Protein AF-A0A7S0B240-F1 (afdb_monomer)

Secondary structure (DSSP, 8-state):
-----------THHHHHT-SS-GGGSTTSTT--SS--SSS---SHHHHHHHHHHHHHHHHHHHS--TT-S-HHHHHHHHHHHHHHHHHHHHHHHHHHS-HHHHHTTSGGGHHHHHHHHHHHHHHHHHHHHHHHHHHHT-----TTSHHHHSPP-TTTHHHHHHHHHHHHHHH-----HHHHHHHHHHHHHHHHHHHHHHHH-TT-------PPPP-----

Foldseek 3Di:
DFPLDDDWDQDDLCVQQVATPLVQCFPPHVQDDPDDPDDDDQPDSLRRQLNSLVSQLVVQLVQLQPVDDPDPLLNVLSSLLSVLSSQLSNLSSCVRRPDQVVCQVVDPNSVSVVVSVCSNVVSVVSSVVSSVVCSVVVSRRDPPDPCVPDPPPPPPCVVVVVVVVVVVCVVPDDPPDPVNVVVVVVCVVVVVVVVVVVVVPPPPDDDDDDDDDDDDDDDD

Solvent-accessible surface area (backbone atoms only — not comparable to full-atom values): 13193 Å² total; per-residue (Å²): 133,82,88,77,71,80,92,78,77,75,47,72,58,13,62,67,31,51,41,73,84,38,50,49,17,24,93,93,36,92,55,42,56,91,73,78,83,61,86,80,90,59,86,47,68,63,50,45,40,54,41,11,40,53,29,41,23,57,54,40,34,63,63,32,44,68,94,76,63,88,50,65,67,56,48,50,40,38,32,46,36,34,49,34,53,32,53,30,36,52,38,32,29,50,67,55,68,44,59,67,71,61,44,31,68,71,33,77,95,29,48,46,55,56,51,37,50,48,42,40,53,54,36,51,50,51,40,50,56,41,36,51,57,26,50,79,70,74,61,56,74,62,73,94,81,54,64,89,80,69,54,80,75,73,88,66,53,68,68,51,54,57,54,53,51,57,53,55,47,66,77,70,64,70,85,84,46,77,68,56,57,55,50,52,51,52,51,50,56,53,48,54,53,54,51,54,59,54,58,72,70,56,85,80,73,83,81,95,81,83,78,86,82,89,81,86,84,84,90,135

Organism: NCBI:txid73915

Mean predicted aligned error: 16.39 Å

Radius of gyration: 29.53 Å; Cα contacts (8 Å, |Δi|>4): 181; chains: 1; bounding box: 77×67×50 Å

Sequence (220 aa):
ELELYTPTTVGGVDSVCGTTGVADYAGGASEQCDERFLCGPLDTDFEKCMQAIYCKMKTEVKSYTSAYTLDKAALFMQQMIPHHENAVNMAKVLSKQVPADQIDAAMEDGALTEILNNIINVQSYQIHQFRDYLGGLGLLPTPKGEEEKNGPTPKGEEQQLEKMDTTTQKVYGWPISAKVHILCLLIFVLGATLIGLVIIEHEHYVPELFRPRPTGSEPR

Structure (mmCIF, N/CA/C/O backbone):
data_AF-A0A7S0B240-F1
#
_entry.id   AF-A0A7S0B240-F1
#
loop_
_atom_site.group_PDB
_atom_site.id
_atom_site.type_symbol
_atom_site.label_atom_id
_atom_site.label_alt_id
_atom_site.label_comp_id
_atom_site.label_asym_id
_atom_site.label_entity_id
_atom_site.label_seq_id
_atom_site.pdbx_PDB_ins_code
_atom_site.Cartn_x
_atom_site.Cartn_y
_atom_site.Cartn_z
_atom_site.occupancy
_atom_site.B_iso_or_equiv
_atom_site.auth_seq_id
_atom_site.auth_comp_id
_atom_site.auth_asym_id
_atom_site.auth_atom_id
_atom_site.pdbx_PDB_model_num
ATOM 1 N N . GLU A 1 1 ? -1.577 -7.140 -25.059 1.00 59.75 1 GLU A N 1
ATOM 2 C CA . GLU A 1 1 ? -1.689 -6.458 -23.757 1.00 59.75 1 GLU A CA 1
ATOM 3 C C . GLU A 1 1 ? -0.656 -7.088 -22.837 1.00 59.75 1 GLU A C 1
ATOM 5 O O . GLU A 1 1 ? -0.494 -8.302 -22.918 1.00 59.75 1 GLU A O 1
ATOM 10 N N . LEU A 1 2 ? 0.127 -6.290 -22.107 1.00 73.00 2 LEU A N 1
ATOM 11 C CA . LEU A 1 2 ? 1.115 -6.809 -21.155 1.00 73.00 2 LEU A CA 1
ATOM 12 C C . LEU A 1 2 ? 0.383 -7.246 -19.880 1.00 73.00 2 LEU A C 1
ATOM 14 O O . LEU A 1 2 ? -0.474 -6.517 -19.387 1.00 73.00 2 LEU A O 1
ATOM 18 N N . GLU A 1 3 ? 0.711 -8.420 -19.345 1.00 85.06 3 GLU A N 1
ATOM 19 C CA . GLU A 1 3 ? 0.168 -8.879 -18.064 1.00 85.06 3 GLU A CA 1
ATOM 20 C C . GLU A 1 3 ? 0.898 -8.153 -16.920 1.00 85.06 3 GLU A C 1
ATOM 22 O O . GLU A 1 3 ? 1.995 -8.533 -16.523 1.00 85.06 3 GLU A O 1
ATOM 27 N N . LEU A 1 4 ? 0.320 -7.045 -16.440 1.00 87.81 4 LEU A N 1
ATOM 28 C CA . LEU A 1 4 ? 0.940 -6.183 -15.417 1.00 87.81 4 LEU A CA 1
ATOM 29 C C . LEU A 1 4 ? 0.652 -6.624 -13.972 1.00 87.81 4 LEU A C 1
ATOM 31 O O . LEU A 1 4 ? 1.333 -6.186 -13.039 1.00 87.81 4 LEU A O 1
ATOM 35 N N . TYR A 1 5 ? -0.372 -7.455 -13.775 1.00 87.31 5 TYR A N 1
ATOM 36 C CA . TYR A 1 5 ? -0.845 -7.883 -12.461 1.00 87.31 5 TYR A CA 1
ATOM 37 C C . TYR A 1 5 ? -1.155 -9.368 -12.462 1.00 87.31 5 TYR A C 1
ATOM 39 O O . TYR A 1 5 ? -1.845 -9.860 -13.351 1.00 87.31 5 TYR A O 1
ATOM 47 N N . THR A 1 6 ? -0.736 -10.046 -11.400 1.00 81.50 6 THR A N 1
ATOM 48 C CA . THR A 1 6 ? -1.213 -11.387 -11.091 1.00 81.50 6 THR A CA 1
ATOM 49 C C . THR A 1 6 ? -2.560 -11.296 -10.366 1.00 81.50 6 THR A C 1
ATOM 51 O O . THR A 1 6 ? -2.743 -10.436 -9.493 1.00 81.50 6 THR A O 1
ATOM 54 N N . PRO A 1 7 ? -3.541 -12.151 -10.703 1.00 79.25 7 PRO A N 1
ATOM 55 C CA . PRO A 1 7 ? -4.788 -12.222 -9.955 1.00 79.25 7 PRO A CA 1
ATOM 56 C C . PRO A 1 7 ? -4.522 -12.525 -8.479 1.00 79.25 7 PRO A C 1
ATOM 58 O O . PRO A 1 7 ? -3.807 -13.467 -8.147 1.00 79.25 7 PRO A O 1
ATOM 61 N N . THR A 1 8 ? -5.132 -11.746 -7.587 1.00 80.12 8 THR A N 1
ATOM 62 C CA . THR A 1 8 ? -5.066 -11.976 -6.139 1.00 80.12 8 THR A CA 1
ATOM 63 C C . THR A 1 8 ? -6.439 -12.369 -5.611 1.00 80.12 8 THR A C 1
ATOM 65 O O . THR A 1 8 ? -7.466 -11.825 -6.020 1.00 80.12 8 THR A O 1
ATOM 68 N N . THR A 1 9 ? -6.475 -13.339 -4.700 1.00 79.88 9 THR A N 1
ATOM 69 C CA . THR A 1 9 ? -7.704 -13.747 -4.014 1.00 79.88 9 THR A CA 1
ATOM 70 C C . THR A 1 9 ? -7.785 -13.066 -2.658 1.00 79.88 9 THR A C 1
ATOM 72 O O . THR A 1 9 ? -6.862 -13.179 -1.855 1.00 79.88 9 THR A O 1
ATOM 75 N N . VAL A 1 10 ? -8.901 -12.397 -2.374 1.00 86.62 10 VAL A N 1
ATOM 76 C CA . VAL A 1 10 ? -9.156 -11.810 -1.053 1.00 86.62 10 VAL A CA 1
ATOM 77 C C . VAL A 1 10 ? -9.716 -12.887 -0.127 1.00 86.62 10 VAL A C 1
ATOM 79 O O . VAL A 1 10 ? -10.780 -13.444 -0.395 1.00 86.62 10 VAL A O 1
ATOM 82 N N . GLY A 1 11 ? -9.026 -13.160 0.978 1.00 87.94 11 GLY A N 1
ATOM 83 C CA . GLY A 1 11 ? -9.471 -14.116 1.991 1.00 87.94 11 GLY A CA 1
ATOM 84 C C . GLY A 1 11 ? -8.681 -13.995 3.293 1.00 87.94 11 GLY A C 1
ATOM 85 O O . GLY A 1 11 ? -7.617 -13.380 3.333 1.00 87.94 11 GLY A O 1
ATOM 86 N N . GLY A 1 12 ? -9.204 -14.579 4.374 1.00 90.31 12 GLY A N 1
ATOM 87 C CA . GLY A 1 12 ? -8.522 -14.621 5.670 1.00 90.31 12 GLY A CA 1
ATOM 88 C C . GLY A 1 12 ? -8.127 -13.231 6.177 1.00 90.31 12 GLY A C 1
ATOM 89 O O . GLY A 1 12 ? -8.982 -12.357 6.333 1.00 90.31 12 GLY A O 1
ATOM 90 N N . VAL A 1 13 ? -6.826 -13.030 6.408 1.00 92.69 13 VAL A N 1
ATOM 91 C CA . VAL A 1 13 ? -6.258 -11.759 6.891 1.00 92.69 13 VAL A CA 1
ATOM 92 C C . VAL A 1 13 ? -6.603 -10.594 5.966 1.00 92.69 13 VAL A C 1
ATOM 94 O O . VAL A 1 13 ? -6.945 -9.527 6.462 1.00 92.69 13 VAL A O 1
ATOM 97 N N . ASP A 1 14 ? -6.617 -10.787 4.645 1.00 94.81 14 ASP A N 1
ATOM 98 C CA . ASP A 1 14 ? -6.962 -9.713 3.708 1.00 94.81 14 ASP A CA 1
ATOM 99 C C . ASP A 1 14 ? -8.418 -9.244 3.872 1.00 94.81 14 ASP A C 1
ATOM 101 O O . ASP A 1 14 ? -8.705 -8.051 3.769 1.00 94.81 14 ASP A O 1
ATOM 105 N N . SER A 1 15 ? -9.344 -10.148 4.210 1.00 95.44 15 SER A N 1
ATOM 106 C CA . SER A 1 15 ? -10.742 -9.790 4.498 1.00 95.44 15 SER A CA 1
ATOM 107 C C . SER A 1 15 ? -10.899 -9.034 5.818 1.00 95.44 15 SER A C 1
ATOM 109 O O . SER A 1 15 ? -11.736 -8.130 5.909 1.00 95.44 15 SER A O 1
ATOM 111 N N . VAL A 1 16 ? -10.099 -9.392 6.827 1.00 96.19 16 VAL A N 1
ATOM 112 C CA . VAL A 1 16 ? -10.054 -8.691 8.117 1.00 96.19 16 VAL A CA 1
ATOM 113 C C . VAL A 1 16 ? -9.466 -7.298 7.908 1.00 96.19 16 VAL A C 1
ATOM 115 O O . VAL A 1 16 ? -10.133 -6.303 8.173 1.00 96.19 16 VAL A O 1
ATOM 118 N N . CYS A 1 17 ? -8.269 -7.213 7.337 1.00 96.75 17 CYS A N 1
ATOM 119 C CA . CYS A 1 17 ? -7.514 -5.975 7.173 1.00 96.75 17 CYS A CA 1
ATOM 120 C C . CYS A 1 17 ? -8.039 -5.058 6.060 1.00 96.75 17 CYS A C 1
ATOM 122 O O . CYS A 1 17 ? -7.701 -3.880 6.035 1.00 96.75 17 CYS A O 1
ATOM 124 N N . GLY A 1 18 ? -8.862 -5.563 5.137 1.00 96.06 18 GLY A N 1
ATOM 125 C CA . GLY A 1 18 ? -9.283 -4.803 3.956 1.00 96.06 18 GLY A CA 1
ATOM 126 C C . GLY A 1 18 ? -8.157 -4.647 2.929 1.00 96.06 18 GLY A C 1
ATOM 127 O O . GLY A 1 18 ? -8.145 -3.691 2.157 1.00 96.06 18 GLY A O 1
ATOM 128 N N . THR A 1 19 ? -7.193 -5.564 2.916 1.00 95.25 19 THR A N 1
ATOM 129 C CA . THR A 1 19 ? -5.983 -5.518 2.082 1.00 95.25 19 THR A CA 1
ATOM 130 C C . THR A 1 19 ? -6.039 -6.546 0.948 1.00 95.25 19 THR A C 1
ATOM 132 O O . THR A 1 19 ? -7.071 -7.174 0.719 1.00 95.25 19 THR A O 1
ATOM 135 N N . THR A 1 20 ? -4.955 -6.659 0.177 1.00 90.69 20 THR A N 1
ATOM 136 C CA . THR A 1 20 ? -4.763 -7.694 -0.851 1.00 90.69 20 THR A CA 1
ATOM 137 C C . THR A 1 20 ? -3.329 -8.217 -0.811 1.00 90.69 20 THR A C 1
ATOM 139 O O . THR A 1 20 ? -2.380 -7.425 -0.885 1.00 90.69 20 THR A O 1
ATOM 142 N N . GLY A 1 21 ? -3.167 -9.540 -0.753 1.00 89.12 21 GLY A N 1
ATOM 143 C CA . GLY A 1 21 ? -1.865 -10.203 -0.812 1.00 89.12 21 GLY A CA 1
ATOM 144 C C . GLY A 1 21 ? -1.010 -9.943 0.426 1.00 89.12 21 GLY A C 1
ATOM 145 O O . GLY A 1 21 ? 0.191 -9.735 0.283 1.00 89.12 21 GLY A O 1
ATOM 146 N N . VAL A 1 22 ? -1.628 -9.852 1.608 1.00 92.75 22 VAL A N 1
ATOM 147 C CA . VAL A 1 22 ? -0.936 -9.651 2.900 1.00 92.75 22 VAL A CA 1
ATOM 148 C C . VAL A 1 22 ? -0.878 -10.947 3.716 1.00 92.75 22 VAL A C 1
ATOM 150 O O . VAL A 1 22 ? -0.089 -11.043 4.652 1.00 92.75 22 VAL A O 1
ATOM 153 N N . ALA A 1 23 ? -1.675 -11.957 3.348 1.00 91.69 23 ALA A N 1
ATOM 154 C CA . ALA A 1 23 ? -1.814 -13.207 4.096 1.00 91.69 23 ALA A CA 1
ATOM 155 C C . ALA A 1 23 ? -0.473 -13.890 4.425 1.00 91.69 23 ALA A C 1
ATOM 157 O O . ALA A 1 23 ? -0.278 -14.293 5.570 1.00 91.69 23 ALA A O 1
ATOM 158 N N . ASP A 1 24 ? 0.465 -13.941 3.474 1.00 91.31 24 ASP A N 1
ATOM 159 C CA . ASP A 1 24 ? 1.761 -14.613 3.658 1.00 91.31 24 ASP A CA 1
ATOM 160 C C . ASP A 1 24 ? 2.683 -13.901 4.661 1.00 91.31 24 ASP A C 1
ATOM 162 O O . ASP A 1 24 ? 3.585 -14.522 5.216 1.00 91.31 24 ASP A O 1
ATOM 166 N N . TYR A 1 25 ? 2.428 -12.620 4.945 1.00 93.44 25 TYR A N 1
ATOM 167 C CA . TYR A 1 25 ? 3.234 -11.767 5.829 1.00 93.44 25 TYR A CA 1
ATOM 168 C C . TYR A 1 25 ? 2.631 -11.605 7.231 1.00 93.44 25 TYR A C 1
ATOM 170 O O . TYR A 1 25 ? 3.185 -10.905 8.085 1.00 93.44 25 TYR A O 1
ATOM 178 N N . ALA A 1 26 ? 1.466 -12.207 7.470 1.00 91.38 26 ALA A N 1
ATOM 179 C CA . ALA A 1 26 ? 0.778 -12.153 8.750 1.00 91.38 26 ALA A CA 1
ATOM 180 C C . ALA A 1 26 ? 1.381 -13.135 9.771 1.00 91.38 26 ALA A C 1
ATOM 182 O O . ALA A 1 26 ? 2.101 -14.067 9.423 1.00 91.38 26 ALA A O 1
ATOM 183 N N . GLY A 1 27 ? 1.078 -12.937 11.059 1.00 84.94 27 GLY A N 1
ATOM 184 C CA . GLY A 1 27 ? 1.613 -13.779 12.133 1.00 84.94 27 GLY A CA 1
ATOM 185 C C . GLY A 1 27 ? 1.288 -15.266 11.938 1.00 84.94 27 GLY A C 1
ATOM 186 O O . GLY A 1 27 ? 0.124 -15.643 11.818 1.00 84.94 27 GLY A O 1
ATOM 187 N N . GLY A 1 28 ? 2.324 -16.100 11.936 1.00 79.25 28 GLY A N 1
ATOM 188 C CA . GLY A 1 28 ? 2.271 -17.546 11.717 1.00 79.25 28 GLY A CA 1
ATOM 189 C C . GLY A 1 28 ? 2.385 -17.992 10.254 1.00 79.25 28 GLY A C 1
ATOM 190 O O . GLY A 1 28 ? 2.378 -19.198 10.012 1.00 79.25 28 GLY A O 1
ATOM 191 N N . ALA A 1 29 ? 2.466 -17.067 9.292 1.00 87.19 29 ALA A N 1
ATOM 192 C CA . ALA A 1 29 ? 2.559 -17.375 7.863 1.00 87.19 29 ALA A CA 1
ATOM 193 C C . ALA A 1 29 ? 4.016 -17.516 7.370 1.00 87.19 29 ALA A C 1
ATOM 195 O O . ALA A 1 29 ? 4.968 -17.297 8.119 1.00 87.19 29 ALA A O 1
ATOM 196 N N . SER A 1 30 ? 4.197 -17.930 6.111 1.00 83.56 30 SER A N 1
ATOM 197 C CA . SER A 1 30 ? 5.503 -18.321 5.551 1.00 83.56 30 SER A CA 1
ATOM 198 C C . SER A 1 30 ? 6.507 -17.178 5.417 1.00 83.56 30 SER A C 1
ATOM 200 O O . SER A 1 30 ? 7.704 -17.415 5.543 1.00 83.56 30 SER A O 1
ATOM 202 N N . GLU A 1 31 ? 6.031 -15.956 5.185 1.00 84.19 31 GLU A N 1
ATOM 203 C CA . GLU A 1 31 ? 6.844 -14.753 4.976 1.00 84.19 31 GLU A CA 1
ATOM 204 C C . GLU A 1 31 ? 6.717 -13.773 6.155 1.00 84.19 31 GLU A C 1
ATOM 206 O O . GLU A 1 31 ? 6.951 -12.570 6.005 1.00 84.19 31 GLU A O 1
ATOM 211 N N . GLN A 1 32 ? 6.332 -14.258 7.344 1.00 87.38 32 GLN A N 1
ATOM 212 C CA . GLN A 1 32 ? 6.277 -13.420 8.540 1.00 87.38 32 GLN A CA 1
ATOM 213 C C . GLN A 1 32 ? 7.656 -12.812 8.854 1.00 87.38 32 GLN A C 1
ATOM 215 O O . GLN A 1 32 ? 8.695 -13.458 8.719 1.00 87.38 32 GLN A O 1
ATOM 220 N N . CYS A 1 33 ? 7.666 -11.569 9.326 1.00 88.62 33 CYS A N 1
ATOM 221 C CA . CYS A 1 33 ? 8.894 -10.890 9.721 1.00 88.62 33 CYS A CA 1
ATOM 222 C C . CYS A 1 33 ? 9.175 -11.099 11.207 1.00 88.62 33 CYS A C 1
ATOM 224 O O . CYS A 1 33 ? 8.271 -10.959 12.032 1.00 88.62 33 CYS A O 1
ATOM 226 N N . ASP A 1 34 ? 10.444 -11.331 11.542 1.00 90.44 34 ASP A N 1
ATOM 227 C CA . ASP A 1 34 ? 10.920 -11.317 12.929 1.00 90.44 34 ASP A CA 1
ATOM 228 C C . ASP A 1 34 ? 10.916 -9.893 13.507 1.00 90.44 34 ASP A C 1
ATOM 230 O O . ASP A 1 34 ? 10.796 -9.692 14.717 1.00 90.44 34 ASP A O 1
ATOM 234 N N . GLU A 1 35 ? 11.062 -8.880 12.646 1.00 91.25 35 GLU A N 1
ATOM 235 C CA . GLU A 1 35 ? 11.103 -7.487 13.070 1.00 91.25 35 GLU A CA 1
ATOM 236 C C . GLU A 1 35 ? 9.736 -6.972 13.517 1.00 91.25 35 GLU A C 1
ATOM 238 O O . GLU A 1 35 ? 8.701 -7.194 12.888 1.00 91.25 35 GLU A O 1
ATOM 243 N N . ARG A 1 36 ? 9.751 -6.177 14.585 1.00 93.06 36 ARG A N 1
ATOM 244 C CA . ARG A 1 36 ? 8.579 -5.487 15.110 1.00 93.06 36 ARG A CA 1
ATOM 245 C C . ARG A 1 36 ? 8.514 -4.062 14.552 1.00 93.06 36 ARG A C 1
ATOM 247 O O . ARG A 1 36 ? 9.416 -3.270 14.808 1.00 93.06 36 ARG A O 1
ATOM 254 N N . PHE A 1 37 ? 7.438 -3.725 13.840 1.00 94.81 37 PHE A N 1
ATOM 255 C CA . PHE A 1 37 ? 7.251 -2.391 13.245 1.00 94.81 37 PHE A CA 1
ATOM 256 C C . PHE A 1 37 ? 6.403 -1.447 14.103 1.00 94.81 37 PHE A C 1
ATOM 258 O O . PHE A 1 37 ? 6.470 -0.234 13.926 1.00 94.81 37 PHE A O 1
ATOM 265 N N . LEU A 1 38 ? 5.606 -1.984 15.033 1.00 93.88 38 LEU A N 1
ATOM 266 C CA . LEU A 1 38 ? 4.809 -1.198 15.976 1.00 93.88 38 LEU A CA 1
ATOM 267 C C . LEU A 1 38 ? 5.303 -1.436 17.405 1.00 93.88 38 LEU A C 1
ATOM 269 O O . LEU A 1 38 ? 5.683 -2.544 17.767 1.00 93.88 38 LEU A O 1
ATOM 273 N N . CYS A 1 39 ? 5.252 -0.416 18.253 1.00 91.81 39 CYS A N 1
ATOM 274 C CA . CYS A 1 39 ? 5.426 -0.611 19.692 1.00 91.81 39 CYS A CA 1
ATOM 275 C C . CYS A 1 39 ? 4.180 -1.289 20.301 1.00 91.81 39 CYS A C 1
ATOM 277 O O . CYS A 1 39 ? 3.109 -1.286 19.697 1.00 91.81 39 CYS A O 1
ATOM 279 N N . GLY A 1 40 ? 4.304 -1.856 21.506 1.00 89.44 40 GLY A N 1
ATOM 280 C CA . GLY A 1 40 ? 3.175 -2.463 22.229 1.00 89.44 40 GLY A CA 1
ATOM 281 C C . GLY A 1 40 ? 2.880 -3.930 21.862 1.00 89.44 40 GLY A C 1
ATOM 282 O O . GLY A 1 40 ? 3.647 -4.540 21.107 1.00 89.44 40 GLY A O 1
ATOM 283 N N . PRO A 1 41 ? 1.797 -4.511 22.413 1.00 89.50 41 PRO A N 1
ATOM 284 C CA . PRO A 1 41 ? 1.594 -5.964 22.465 1.00 89.50 41 PRO A CA 1
ATOM 285 C C . PRO A 1 41 ? 1.043 -6.641 21.191 1.00 89.50 41 PRO A C 1
ATOM 287 O O . PRO A 1 41 ? 1.173 -7.854 21.094 1.00 89.50 41 PRO A O 1
ATOM 290 N N . LEU A 1 42 ? 0.519 -5.908 20.192 1.00 92.75 42 LEU A N 1
ATOM 291 C CA . LEU A 1 42 ? -0.245 -6.472 19.047 1.00 92.75 42 LEU A CA 1
ATOM 292 C C . LEU A 1 42 ? -1.517 -7.215 19.444 1.00 92.75 42 LEU A C 1
ATOM 294 O O . LEU A 1 42 ? -1.790 -8.314 18.951 1.00 92.75 42 LEU A O 1
ATOM 298 N N . ASP A 1 43 ? -2.332 -6.623 20.301 1.00 94.50 43 ASP A N 1
ATOM 299 C CA . ASP A 1 43 ? -3.527 -7.320 20.766 1.00 94.50 43 ASP A CA 1
ATOM 300 C C . ASP A 1 43 ? -4.702 -7.148 19.795 1.00 94.50 43 ASP A C 1
ATOM 302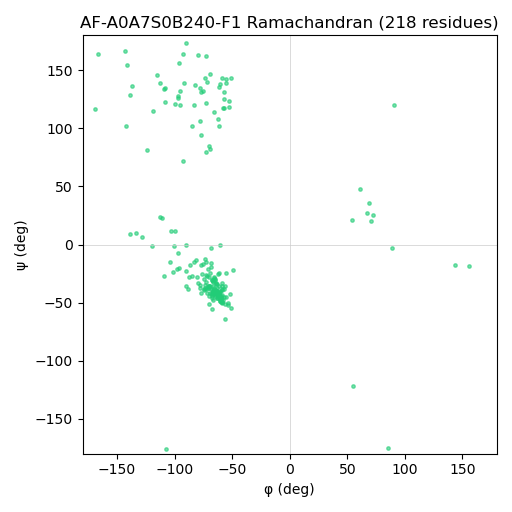 O O . ASP A 1 43 ? -5.547 -8.041 19.674 1.00 94.50 43 ASP A O 1
ATOM 306 N N . THR A 1 44 ? -4.723 -6.052 19.035 1.00 96.31 44 THR A N 1
ATOM 307 C CA . THR A 1 44 ? -5.834 -5.699 18.141 1.00 96.31 44 THR A CA 1
ATOM 308 C C . THR A 1 44 ? -5.611 -6.132 16.692 1.00 96.31 44 THR A C 1
ATOM 310 O O . THR A 1 44 ? -4.479 -6.273 16.222 1.00 96.31 44 THR A O 1
ATOM 313 N N . ASP A 1 45 ? -6.710 -6.305 15.954 1.00 96.75 45 ASP A N 1
ATOM 314 C CA . ASP A 1 45 ? -6.661 -6.592 14.516 1.00 96.75 45 ASP A CA 1
ATOM 315 C C . ASP A 1 45 ? -5.998 -5.452 13.745 1.00 96.75 45 ASP A C 1
ATOM 317 O O . ASP A 1 45 ? -5.147 -5.713 12.901 1.00 96.75 45 ASP A O 1
ATOM 321 N N . PHE A 1 46 ? -6.289 -4.194 14.094 1.00 97.25 46 PHE A N 1
ATOM 322 C CA . PHE A 1 46 ? -5.613 -3.036 13.513 1.00 97.25 46 PHE A CA 1
ATOM 323 C C . PHE A 1 46 ? -4.088 -3.148 13.634 1.00 97.25 46 PHE A C 1
ATOM 325 O O . PHE A 1 46 ? -3.382 -3.076 12.631 1.00 97.25 46 PHE A O 1
ATOM 332 N N . GLU A 1 47 ? -3.562 -3.393 14.835 1.00 96.94 47 GLU A N 1
ATOM 333 C CA . GLU A 1 47 ? -2.116 -3.489 15.046 1.00 96.94 47 GLU A CA 1
ATOM 334 C C . GLU A 1 47 ? -1.490 -4.677 14.296 1.00 96.94 47 GLU A C 1
ATOM 336 O O . GLU A 1 47 ? -0.401 -4.542 13.731 1.00 96.94 47 GLU A O 1
ATOM 341 N N . LYS A 1 48 ? -2.173 -5.830 14.255 1.00 95.88 48 LYS A N 1
ATOM 342 C CA . LYS A 1 48 ? -1.721 -7.018 13.507 1.00 95.88 48 LYS A CA 1
ATOM 343 C C . LYS A 1 48 ? -1.715 -6.765 12.000 1.00 95.88 48 LYS A C 1
ATOM 345 O O . LYS A 1 48 ? -0.750 -7.131 11.331 1.00 95.88 48 LYS A O 1
ATOM 350 N N . CYS A 1 49 ? -2.741 -6.093 11.479 1.00 97.50 49 CYS A N 1
ATOM 351 C CA . CYS A 1 49 ? -2.806 -5.669 10.084 1.00 97.50 49 CYS A CA 1
ATOM 352 C C . CYS A 1 49 ? -1.651 -4.726 9.745 1.00 97.50 49 CYS A C 1
ATOM 354 O O . CYS A 1 49 ? -0.940 -4.961 8.770 1.00 97.50 49 CYS A O 1
ATOM 356 N N . MET A 1 50 ? -1.410 -3.710 10.580 1.00 97.62 50 MET A N 1
ATOM 357 C CA . MET A 1 50 ? -0.305 -2.768 10.387 1.00 97.62 50 MET A CA 1
ATOM 358 C C . MET A 1 50 ? 1.058 -3.479 10.421 1.00 97.62 50 MET A C 1
ATOM 360 O O . MET A 1 50 ? 1.910 -3.227 9.572 1.00 97.62 50 MET A O 1
ATOM 364 N N . GLN A 1 51 ? 1.262 -4.422 11.345 1.00 96.69 51 GLN A N 1
ATOM 365 C CA . GLN A 1 51 ? 2.479 -5.238 11.397 1.00 96.69 51 GLN A CA 1
ATOM 366 C C . GLN A 1 51 ? 2.687 -6.051 10.106 1.00 96.69 51 GLN A C 1
ATOM 368 O O . GLN A 1 51 ? 3.802 -6.080 9.582 1.00 96.69 51 GLN A O 1
ATOM 373 N N . ALA A 1 52 ? 1.635 -6.685 9.584 1.00 96.38 52 ALA A N 1
ATOM 374 C CA . ALA A 1 52 ? 1.719 -7.522 8.389 1.00 96.38 52 ALA A CA 1
ATOM 375 C C . ALA A 1 52 ? 2.022 -6.708 7.117 1.00 96.38 52 ALA A C 1
ATOM 377 O O . ALA A 1 52 ? 2.875 -7.104 6.323 1.00 96.38 52 ALA A O 1
ATOM 378 N N . ILE A 1 53 ? 1.394 -5.541 6.932 1.00 97.31 53 ILE A N 1
ATOM 379 C CA . ILE A 1 53 ? 1.629 -4.703 5.740 1.00 97.31 53 ILE A CA 1
ATOM 380 C C . ILE A 1 53 ? 3.032 -4.077 5.735 1.00 97.31 53 ILE A C 1
ATOM 382 O O . ILE A 1 53 ? 3.675 -4.022 4.686 1.00 97.31 53 ILE A O 1
ATOM 386 N N . TYR A 1 54 ? 3.567 -3.704 6.905 1.00 97.12 54 TYR A N 1
ATOM 387 C CA . TYR A 1 54 ? 4.959 -3.261 7.007 1.00 97.12 54 TYR A CA 1
ATOM 388 C C . TYR A 1 54 ? 5.943 -4.401 6.752 1.00 97.12 54 TYR A C 1
ATOM 390 O O . TYR A 1 54 ? 6.963 -4.185 6.091 1.00 97.12 54 TYR A O 1
ATOM 398 N N . CYS A 1 55 ? 5.627 -5.610 7.223 1.00 95.94 55 CYS A N 1
ATOM 399 C CA . CYS A 1 55 ? 6.418 -6.789 6.901 1.00 95.94 55 CYS A CA 1
ATOM 400 C C . CYS A 1 55 ? 6.457 -7.039 5.389 1.00 95.94 55 CYS A C 1
ATOM 402 O O . CYS A 1 55 ? 7.547 -7.127 4.818 1.00 95.94 55 CYS A O 1
ATOM 404 N N . LYS A 1 56 ? 5.289 -7.037 4.733 1.00 94.75 56 LYS A N 1
ATOM 405 C CA . LYS A 1 56 ? 5.175 -7.133 3.274 1.00 94.75 56 LYS A CA 1
ATOM 406 C C . LYS A 1 56 ? 6.057 -6.103 2.578 1.00 94.75 56 LYS A C 1
ATOM 408 O O . LYS A 1 56 ? 6.932 -6.476 1.803 1.00 94.75 56 LYS A O 1
ATOM 413 N N . MET A 1 57 ? 5.893 -4.823 2.919 1.00 95.19 57 MET A N 1
ATOM 414 C CA . MET A 1 57 ? 6.678 -3.731 2.337 1.00 95.19 57 MET A CA 1
ATOM 415 C C . MET A 1 57 ? 8.182 -3.986 2.460 1.00 95.19 57 MET A C 1
ATOM 417 O O . MET A 1 57 ? 8.909 -3.888 1.476 1.00 95.19 57 MET A O 1
ATOM 421 N N . LYS A 1 58 ? 8.662 -4.324 3.661 1.00 93.50 58 LYS A N 1
ATOM 422 C CA . LYS A 1 58 ? 10.084 -4.579 3.914 1.00 93.50 58 LYS A CA 1
ATOM 423 C C . LYS A 1 58 ? 10.599 -5.748 3.079 1.00 93.50 58 LYS A C 1
ATOM 425 O O . LYS A 1 58 ? 11.688 -5.659 2.506 1.00 93.50 58 LYS A O 1
ATOM 430 N N . THR A 1 59 ? 9.838 -6.834 3.013 1.00 91.50 59 THR A N 1
ATOM 431 C CA . THR A 1 59 ? 10.232 -8.027 2.263 1.00 91.50 59 THR A CA 1
ATOM 432 C C . THR A 1 59 ? 10.250 -7.758 0.764 1.00 91.50 59 THR A C 1
ATOM 434 O O . THR A 1 59 ? 11.221 -8.114 0.095 1.00 91.50 59 THR A O 1
ATOM 437 N N . GLU A 1 60 ? 9.237 -7.082 0.239 1.00 90.38 60 GLU A N 1
ATOM 438 C CA . GLU A 1 60 ? 9.068 -6.830 -1.189 1.00 90.38 60 GLU A CA 1
ATOM 439 C C . GLU A 1 60 ? 9.984 -5.722 -1.719 1.00 90.38 60 GLU A C 1
ATOM 441 O O . GLU A 1 60 ? 10.643 -5.925 -2.737 1.00 90.38 60 GLU A O 1
ATOM 446 N N . VAL A 1 61 ? 10.155 -4.612 -0.988 1.00 90.12 61 VAL A N 1
ATOM 447 C CA . VAL A 1 61 ? 11.146 -3.569 -1.333 1.00 90.12 61 VAL A CA 1
ATOM 448 C C . VAL A 1 61 ? 12.551 -4.168 -1.437 1.00 90.12 61 VAL A C 1
ATOM 450 O O . VAL A 1 61 ? 13.336 -3.746 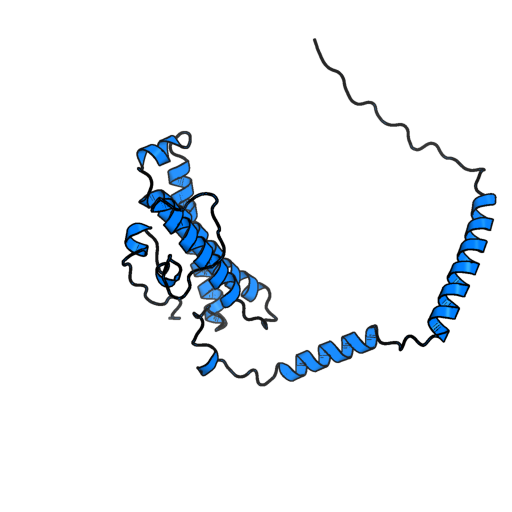-2.281 1.00 90.12 61 VAL A O 1
ATOM 453 N N . LYS A 1 62 ? 12.882 -5.156 -0.594 1.00 85.81 62 LYS A N 1
ATOM 454 C CA . LYS A 1 62 ? 14.176 -5.853 -0.636 1.00 85.81 62 LYS A CA 1
ATOM 455 C C . LYS A 1 62 ? 14.249 -6.918 -1.733 1.00 85.81 62 LYS A C 1
ATOM 457 O O . LYS A 1 62 ? 15.334 -7.195 -2.231 1.00 85.81 62 LYS A O 1
ATOM 462 N N . SER A 1 63 ? 13.138 -7.581 -2.043 1.00 77.06 63 SER A N 1
ATOM 463 C CA . SER A 1 63 ? 13.136 -8.749 -2.934 1.00 77.06 63 SER A CA 1
ATOM 464 C C . SER A 1 63 ? 12.995 -8.377 -4.404 1.00 77.06 63 SER A C 1
ATOM 466 O O . SER A 1 63 ? 13.508 -9.106 -5.240 1.00 77.06 63 SER A O 1
ATOM 468 N N . TYR A 1 64 ? 12.352 -7.251 -4.714 1.00 68.12 64 TYR A N 1
ATOM 469 C CA . TYR A 1 64 ? 12.105 -6.810 -6.089 1.00 68.12 64 TYR A CA 1
ATOM 470 C C . TYR A 1 64 ? 13.203 -5.922 -6.673 1.00 68.12 64 TYR A C 1
ATOM 472 O O . TYR A 1 64 ? 13.118 -5.509 -7.826 1.00 68.12 64 TYR A O 1
ATOM 480 N N . THR A 1 65 ? 14.248 -5.624 -5.900 1.00 66.56 65 THR A N 1
ATOM 481 C CA . THR A 1 65 ? 15.426 -4.937 -6.423 1.00 66.56 65 THR A CA 1
ATOM 482 C C . THR A 1 65 ? 16.276 -5.948 -7.174 1.00 66.56 65 THR A C 1
ATOM 484 O O . THR A 1 65 ? 16.971 -6.754 -6.549 1.00 66.56 65 THR A O 1
ATOM 487 N N . SER A 1 66 ? 16.282 -5.889 -8.503 1.00 62.78 66 SER A N 1
ATOM 488 C CA . SER A 1 66 ? 17.341 -6.553 -9.261 1.00 62.78 66 SER A CA 1
ATOM 489 C C . SER A 1 66 ? 18.659 -5.893 -8.859 1.00 62.78 66 SER A C 1
ATOM 491 O O . SER A 1 66 ? 18.918 -4.740 -9.201 1.00 62.78 66 SER A O 1
ATOM 493 N N . ALA A 1 67 ? 19.492 -6.605 -8.093 1.00 55.03 67 ALA A N 1
ATOM 494 C CA . ALA A 1 67 ? 20.746 -6.096 -7.521 1.00 55.03 67 ALA A CA 1
ATOM 495 C C . ALA A 1 67 ? 21.777 -5.636 -8.579 1.00 55.03 67 ALA A C 1
ATOM 497 O O . ALA A 1 67 ? 22.862 -5.172 -8.233 1.00 55.03 67 ALA A O 1
ATOM 498 N N . TYR A 1 68 ? 21.426 -5.758 -9.862 1.00 54.59 68 TYR A N 1
ATOM 499 C CA . TYR A 1 68 ? 22.297 -5.628 -11.017 1.00 54.59 68 TYR A CA 1
ATOM 500 C C . TYR A 1 68 ? 21.772 -4.657 -12.090 1.00 54.59 68 TYR A C 1
ATOM 502 O O . TYR A 1 68 ? 22.395 -4.547 -13.141 1.00 54.59 68 TYR A O 1
ATOM 510 N N . THR A 1 69 ? 20.673 -3.911 -11.874 1.00 60.88 69 THR A N 1
ATOM 511 C CA . THR A 1 69 ? 20.234 -2.950 -12.908 1.00 60.88 69 THR A CA 1
ATOM 512 C C . THR A 1 69 ? 21.161 -1.742 -12.958 1.00 60.88 69 THR A C 1
ATOM 514 O O . THR A 1 69 ? 21.258 -0.980 -11.994 1.00 60.88 69 THR A O 1
ATOM 517 N N . LEU A 1 70 ? 21.760 -1.482 -14.119 1.00 66.94 70 LEU A N 1
ATOM 518 C CA . LEU A 1 70 ? 22.390 -0.187 -14.399 1.00 66.94 70 LEU A CA 1
ATOM 519 C C . LEU A 1 70 ? 21.349 0.950 -14.522 1.00 66.94 70 LEU A C 1
ATOM 521 O O . LEU A 1 70 ? 21.711 2.126 -14.438 1.00 66.94 70 LEU A O 1
ATOM 525 N N . ASP A 1 71 ? 20.061 0.616 -14.684 1.00 85.88 71 ASP A N 1
ATOM 526 C CA . ASP A 1 71 ? 18.957 1.576 -14.755 1.00 85.88 71 ASP A CA 1
ATOM 527 C C . ASP A 1 71 ? 18.447 1.972 -13.358 1.00 85.88 71 ASP A C 1
ATOM 529 O O . ASP A 1 71 ? 17.663 1.283 -12.706 1.00 85.88 71 ASP A O 1
ATOM 533 N N . LYS A 1 72 ? 18.869 3.157 -12.916 1.00 89.56 72 LYS A N 1
ATOM 534 C CA . LYS A 1 72 ? 18.461 3.747 -11.635 1.00 89.56 72 LYS A CA 1
ATOM 535 C C . LYS A 1 72 ? 16.966 4.070 -11.568 1.00 89.56 72 LYS A C 1
ATOM 537 O O . LYS A 1 72 ? 16.410 4.065 -10.472 1.00 89.56 72 LYS A O 1
ATOM 542 N N . ALA A 1 73 ? 16.325 4.375 -12.698 1.00 92.00 73 ALA A N 1
ATOM 543 C CA . ALA A 1 73 ? 14.889 4.633 -12.738 1.00 92.00 73 ALA A CA 1
ATOM 544 C C . ALA A 1 73 ? 14.108 3.329 -12.547 1.00 92.00 73 ALA A C 1
ATOM 546 O O . ALA A 1 73 ? 13.163 3.305 -11.759 1.00 92.00 73 ALA A O 1
ATOM 547 N N . ALA A 1 74 ? 14.551 2.237 -13.179 1.00 90.69 74 ALA A N 1
ATOM 548 C CA . ALA A 1 74 ? 13.962 0.917 -12.965 1.00 90.69 74 ALA A CA 1
ATOM 549 C C . ALA A 1 74 ? 14.075 0.484 -11.496 1.00 90.69 74 ALA A C 1
ATOM 551 O O . ALA A 1 74 ? 13.063 0.132 -10.891 1.00 90.69 74 ALA A O 1
ATOM 552 N N . LEU A 1 75 ? 15.262 0.615 -10.889 1.00 89.19 75 LEU A N 1
ATOM 553 C CA . LEU A 1 75 ? 15.465 0.312 -9.467 1.00 89.19 75 LEU A CA 1
ATOM 554 C C . LEU A 1 75 ? 14.537 1.135 -8.561 1.00 89.19 75 LEU A C 1
ATOM 556 O O . LEU A 1 75 ? 13.907 0.590 -7.654 1.00 89.19 75 LEU A O 1
ATOM 560 N N . PHE A 1 76 ? 14.422 2.442 -8.820 1.00 93.00 76 PHE A N 1
ATOM 561 C CA . PHE A 1 76 ? 13.509 3.312 -8.079 1.00 93.00 76 PHE A CA 1
ATOM 562 C C . PHE A 1 76 ? 12.062 2.822 -8.187 1.00 93.00 76 PHE A C 1
ATOM 564 O O . PHE A 1 76 ? 11.384 2.694 -7.172 1.00 93.00 76 PHE A O 1
ATOM 571 N N . MET A 1 77 ? 11.588 2.512 -9.396 1.00 94.31 77 MET A N 1
ATOM 572 C CA . MET A 1 77 ? 10.212 2.064 -9.622 1.00 94.31 77 MET A CA 1
ATOM 573 C C . MET A 1 77 ? 9.936 0.692 -8.997 1.00 94.31 77 MET A C 1
ATOM 575 O O . MET A 1 77 ? 8.888 0.510 -8.379 1.00 94.31 77 MET A O 1
ATOM 579 N N . GLN A 1 78 ? 10.892 -0.238 -9.070 1.00 92.31 78 GLN A N 1
ATOM 580 C CA . GLN A 1 78 ? 10.810 -1.548 -8.415 1.00 92.31 78 GLN A CA 1
ATOM 581 C C . GLN A 1 78 ? 10.652 -1.424 -6.896 1.00 92.31 78 GLN A C 1
ATOM 583 O O . GLN A 1 78 ? 9.878 -2.169 -6.302 1.00 92.31 78 GLN A O 1
ATOM 588 N N . GLN A 1 79 ? 11.337 -0.466 -6.264 1.00 92.88 79 GLN A N 1
ATOM 589 C CA . GLN A 1 79 ? 11.195 -0.193 -4.829 1.00 92.88 79 GLN A CA 1
ATOM 590 C C . GLN A 1 79 ? 9.929 0.604 -4.505 1.00 92.88 79 GLN A C 1
ATOM 592 O O . GLN A 1 79 ? 9.313 0.403 -3.456 1.00 92.88 79 GLN A O 1
ATOM 597 N N . MET A 1 80 ? 9.532 1.516 -5.392 1.00 96.38 80 MET A N 1
ATOM 598 C CA . MET A 1 80 ? 8.412 2.412 -5.132 1.00 96.38 80 MET A CA 1
ATOM 599 C C . MET A 1 80 ? 7.056 1.716 -5.277 1.00 96.38 80 MET A C 1
ATOM 601 O O . MET A 1 80 ? 6.111 2.110 -4.599 1.00 96.38 80 MET A O 1
ATOM 605 N N . ILE A 1 81 ? 6.964 0.645 -6.074 1.00 95.31 81 ILE A N 1
ATOM 606 C CA . ILE A 1 81 ? 5.760 -0.195 -6.165 1.00 95.31 81 ILE A CA 1
ATOM 607 C C . ILE A 1 81 ? 5.351 -0.752 -4.786 1.00 95.31 81 ILE A C 1
ATOM 609 O O . ILE A 1 81 ? 4.299 -0.342 -4.295 1.00 95.31 81 ILE A O 1
ATOM 613 N N . PRO A 1 82 ? 6.145 -1.600 -4.101 1.00 94.94 82 PRO A N 1
ATOM 614 C CA . PRO A 1 82 ? 5.756 -2.144 -2.797 1.00 94.94 82 PRO A CA 1
ATOM 615 C C . PRO A 1 82 ? 5.666 -1.071 -1.699 1.00 94.94 82 PRO A C 1
ATOM 617 O O . PRO A 1 82 ? 4.860 -1.191 -0.776 1.00 94.94 82 PRO A O 1
ATOM 620 N N . HIS A 1 83 ? 6.432 0.024 -1.804 1.00 97.00 83 HIS A N 1
ATOM 621 C CA . HIS A 1 83 ? 6.281 1.176 -0.909 1.00 97.00 83 HIS A CA 1
ATOM 622 C C . HIS A 1 83 ? 4.894 1.835 -1.048 1.00 97.00 83 HIS A C 1
ATOM 624 O O . HIS A 1 83 ? 4.227 2.118 -0.050 1.00 97.00 83 HIS A O 1
ATOM 630 N N . HIS A 1 84 ? 4.425 2.061 -2.277 1.00 98.19 84 HIS A N 1
ATOM 631 C CA . HIS A 1 84 ? 3.095 2.613 -2.534 1.00 98.19 84 HIS A CA 1
ATOM 632 C C . HIS A 1 84 ? 1.977 1.622 -2.224 1.00 98.19 84 HIS A C 1
ATOM 634 O O . HIS A 1 84 ? 0.962 2.034 -1.665 1.00 98.19 84 HIS A O 1
ATOM 640 N N . GLU A 1 85 ? 2.162 0.328 -2.495 1.00 96.50 85 GLU A N 1
ATOM 641 C CA . GLU A 1 85 ? 1.193 -0.700 -2.103 1.00 96.50 85 GLU A CA 1
ATOM 642 C C . GLU A 1 85 ? 0.980 -0.705 -0.586 1.00 96.50 85 GLU A C 1
ATOM 644 O O . GLU A 1 85 ? -0.156 -0.815 -0.122 1.00 96.50 85 GLU A O 1
ATOM 649 N N . ASN A 1 86 ? 2.043 -0.499 0.199 1.00 97.56 86 ASN A N 1
ATOM 650 C CA . ASN A 1 86 ? 1.913 -0.344 1.643 1.00 97.56 86 ASN A CA 1
ATOM 651 C C . ASN A 1 86 ? 1.135 0.921 2.031 1.00 97.56 86 ASN A C 1
ATOM 653 O O . ASN A 1 86 ? 0.238 0.837 2.863 1.00 97.56 86 ASN A O 1
ATOM 657 N N . ALA A 1 87 ? 1.408 2.072 1.405 1.00 98.50 87 ALA A N 1
ATOM 658 C CA . ALA A 1 87 ? 0.653 3.303 1.668 1.00 98.50 87 ALA A CA 1
ATOM 659 C C . ALA A 1 87 ? -0.852 3.135 1.375 1.00 98.50 87 ALA A C 1
ATOM 661 O O . ALA A 1 87 ? -1.694 3.528 2.185 1.00 98.50 87 ALA A O 1
ATOM 662 N N . VAL A 1 88 ? -1.192 2.485 0.256 1.00 98.44 88 VAL A N 1
ATOM 663 C CA . VAL A 1 88 ? -2.576 2.123 -0.088 1.00 98.44 88 VAL A CA 1
ATOM 664 C C . VAL A 1 88 ? -3.167 1.194 0.974 1.00 98.44 88 VAL A C 1
ATOM 666 O O . VAL A 1 88 ? -4.275 1.431 1.454 1.00 98.44 88 VAL A O 1
ATOM 669 N N . ASN A 1 89 ? -2.434 0.157 1.385 1.00 97.88 89 ASN A N 1
ATOM 670 C CA . ASN A 1 89 ? -2.911 -0.786 2.393 1.00 97.88 89 ASN A CA 1
ATOM 671 C C . ASN A 1 89 ? -3.088 -0.139 3.773 1.00 97.88 89 ASN A C 1
ATOM 673 O O . ASN A 1 89 ? -4.080 -0.435 4.425 1.00 97.88 89 ASN A O 1
ATOM 677 N N . MET A 1 90 ? -2.223 0.786 4.197 1.00 98.56 90 MET A N 1
ATOM 678 C CA . MET A 1 90 ? -2.406 1.546 5.441 1.00 98.56 90 MET A CA 1
ATOM 679 C C . MET A 1 90 ? -3.717 2.342 5.420 1.00 98.56 90 MET A C 1
ATOM 681 O O . MET A 1 90 ? -4.490 2.287 6.378 1.00 98.56 90 MET A O 1
ATOM 685 N N . ALA A 1 91 ? -4.001 3.038 4.312 1.00 98.56 91 ALA A N 1
ATOM 686 C CA . ALA A 1 91 ? -5.240 3.801 4.163 1.00 98.56 91 ALA A CA 1
ATOM 687 C C . ALA A 1 91 ? -6.485 2.894 4.184 1.00 98.56 91 ALA A C 1
ATOM 689 O O . ALA A 1 91 ? -7.489 3.211 4.832 1.00 98.56 91 ALA A O 1
ATOM 690 N N . LYS A 1 92 ? -6.404 1.728 3.531 1.00 98.38 92 LYS A N 1
ATOM 691 C CA . LYS A 1 92 ? -7.475 0.720 3.533 1.00 98.38 92 LYS A CA 1
ATOM 692 C C . LYS A 1 92 ? -7.674 0.084 4.910 1.00 98.38 92 LYS A C 1
ATOM 694 O O . LYS A 1 92 ? -8.819 -0.067 5.325 1.00 98.38 92 LYS A O 1
ATOM 699 N N . VAL A 1 93 ? -6.595 -0.234 5.632 1.00 98.44 93 VAL A N 1
ATOM 700 C CA . VAL A 1 93 ? -6.654 -0.786 6.996 1.00 98.44 93 VAL A CA 1
ATOM 701 C C . VAL A 1 93 ? -7.355 0.189 7.930 1.00 98.44 93 VAL A C 1
ATOM 703 O O . VAL A 1 93 ? -8.278 -0.223 8.629 1.00 98.44 93 VAL A O 1
ATOM 706 N N . LEU A 1 94 ? -6.993 1.477 7.898 1.00 98.44 94 LEU A N 1
ATOM 707 C CA . LEU A 1 94 ? -7.670 2.484 8.717 1.00 98.44 94 LEU A CA 1
ATOM 708 C C . LEU A 1 94 ? -9.168 2.551 8.388 1.00 98.44 94 LEU A C 1
ATOM 710 O O . LEU A 1 94 ? -9.994 2.417 9.286 1.00 98.44 94 LEU A O 1
ATOM 714 N N . SER A 1 95 ? -9.509 2.639 7.099 1.00 98.06 95 SER A N 1
ATOM 715 C CA . SER A 1 95 ? -10.902 2.695 6.622 1.00 98.06 95 SER A CA 1
ATOM 716 C C . SER A 1 95 ? -11.716 1.435 6.952 1.00 98.06 95 SER A C 1
ATOM 718 O O . SER A 1 95 ? -12.942 1.481 7.015 1.00 98.06 95 SER A O 1
ATOM 720 N N . LYS A 1 96 ? -11.051 0.286 7.121 1.00 97.81 96 LYS A N 1
ATOM 721 C CA . LYS A 1 96 ? -11.687 -1.002 7.423 1.00 97.81 96 LYS A CA 1
ATOM 722 C C . LYS A 1 96 ? -11.877 -1.235 8.919 1.00 97.81 96 LYS A C 1
ATOM 724 O O . LYS A 1 96 ? -12.866 -1.850 9.313 1.00 97.81 96 LYS A O 1
ATOM 729 N N . GLN A 1 97 ? -10.900 -0.827 9.721 1.00 97.81 97 GLN A N 1
ATOM 730 C CA . GLN A 1 97 ? -10.795 -1.184 11.137 1.00 97.81 97 GLN A CA 1
ATOM 731 C C . GLN A 1 97 ? -11.345 -0.102 12.069 1.00 97.81 97 GLN A C 1
ATOM 733 O O . GLN A 1 97 ? -11.680 -0.403 13.213 1.00 97.81 97 GLN A O 1
ATOM 738 N N . VAL A 1 98 ? -11.449 1.142 11.597 1.00 97.69 98 VAL A N 1
ATOM 739 C CA . VAL A 1 98 ? -11.942 2.269 12.392 1.00 97.69 98 VAL A CA 1
ATOM 740 C C . VAL A 1 98 ? -13.325 2.697 11.889 1.00 97.69 98 VAL A C 1
ATOM 742 O O . VAL A 1 98 ? -13.522 2.812 10.678 1.00 97.69 98 VAL A O 1
ATOM 745 N N . PRO A 1 99 ? -14.302 2.924 12.790 1.00 97.44 99 PRO A N 1
ATOM 746 C CA . PRO A 1 99 ? -15.605 3.466 12.420 1.00 97.44 99 PRO A CA 1
ATOM 747 C C . PRO A 1 99 ? -15.495 4.793 11.658 1.00 97.44 99 PRO A C 1
ATOM 749 O O . PRO A 1 99 ? -14.694 5.656 12.015 1.00 97.44 99 PRO A O 1
ATOM 752 N N . ALA A 1 100 ? -16.314 4.965 10.617 1.00 96.06 100 ALA A N 1
ATOM 753 C CA . ALA A 1 100 ? -16.247 6.133 9.737 1.00 96.06 100 ALA A CA 1
ATOM 754 C C . ALA A 1 100 ? -16.453 7.465 10.483 1.00 96.06 100 ALA A C 1
ATOM 756 O O . ALA A 1 100 ? -15.765 8.435 10.196 1.00 96.06 100 ALA A O 1
ATOM 757 N N . ASP A 1 101 ? -17.320 7.491 11.497 1.00 97.00 101 ASP A N 1
ATOM 758 C CA . ASP A 1 101 ? -17.558 8.666 12.342 1.00 97.00 101 ASP A CA 1
ATOM 759 C C . ASP A 1 101 ? -16.316 9.087 13.143 1.00 97.00 101 ASP A C 1
ATOM 761 O O . ASP A 1 101 ? -16.081 10.279 13.337 1.00 97.00 101 ASP A O 1
ATOM 765 N N . GLN A 1 102 ? -15.485 8.131 13.568 1.00 97.88 102 GLN A N 1
ATOM 766 C CA . GLN A 1 102 ? -14.208 8.431 14.222 1.00 97.88 102 GLN A CA 1
ATOM 767 C C . GLN A 1 102 ? -13.158 8.947 13.234 1.00 97.88 102 GLN A C 1
ATOM 769 O O . GLN A 1 102 ? -12.356 9.804 13.602 1.00 97.88 102 GLN A O 1
ATOM 774 N N . ILE A 1 103 ? -13.158 8.446 11.994 1.00 97.62 103 ILE A N 1
ATOM 775 C CA . ILE A 1 103 ? -12.269 8.942 10.933 1.00 97.62 103 ILE A CA 1
ATOM 776 C C . ILE A 1 103 ? -12.647 10.381 10.569 1.00 97.62 103 ILE A C 1
ATOM 778 O O . ILE A 1 103 ? -11.775 11.249 10.544 1.00 97.62 103 ILE A O 1
ATOM 782 N N . ASP A 1 104 ? -13.936 10.650 10.356 1.00 95.75 104 ASP A N 1
ATOM 783 C CA . ASP A 1 104 ? -14.434 11.983 10.011 1.00 95.75 104 ASP A CA 1
ATOM 784 C C . ASP A 1 104 ? -14.177 12.990 11.140 1.00 95.75 104 ASP A C 1
ATOM 786 O O . ASP A 1 104 ? -13.797 14.126 10.879 1.00 95.75 104 ASP A O 1
ATOM 790 N N . ALA A 1 105 ? -14.306 12.572 12.403 1.00 96.69 105 ALA A N 1
ATOM 791 C CA . ALA A 1 105 ? -14.036 13.428 13.557 1.00 96.69 105 ALA A CA 1
ATOM 792 C C . ALA A 1 105 ? -12.539 13.691 13.815 1.00 96.69 105 ALA A C 1
ATOM 794 O O . ALA A 1 105 ? -12.206 14.561 14.622 1.00 96.69 105 ALA A O 1
ATOM 795 N N . ALA A 1 106 ? -11.626 12.952 13.175 1.00 96.62 106 ALA A N 1
ATOM 796 C CA . ALA A 1 106 ? -10.189 13.098 13.408 1.00 96.62 106 ALA A CA 1
ATOM 797 C C . ALA A 1 106 ? -9.617 14.414 12.850 1.00 96.62 106 ALA A C 1
ATOM 799 O O . ALA A 1 106 ? -8.550 14.851 13.287 1.00 96.62 106 ALA A O 1
ATOM 800 N N . MET A 1 107 ? -10.301 15.037 11.886 1.00 96.38 107 MET A N 1
ATOM 801 C CA . MET A 1 107 ? -9.909 16.303 11.262 1.00 96.38 107 MET A CA 1
ATOM 802 C C . MET A 1 107 ? -11.137 17.179 10.993 1.00 96.38 107 MET A C 1
ATOM 804 O O . MET A 1 107 ? -12.241 16.671 10.824 1.00 96.38 107 MET A O 1
ATOM 808 N N . GLU A 1 108 ? -10.941 18.499 10.935 1.00 94.38 108 GLU A N 1
ATOM 809 C CA . GLU A 1 108 ? -12.002 19.433 10.537 1.00 94.38 108 GLU A CA 1
ATOM 810 C C . GLU A 1 108 ? -12.575 19.047 9.164 1.00 94.38 108 GLU A C 1
ATOM 812 O O . GLU A 1 108 ? -11.850 18.560 8.291 1.00 94.38 108 GLU A O 1
ATOM 817 N N . ASP A 1 109 ? -13.889 19.216 9.013 1.00 92.69 109 ASP A N 1
ATOM 818 C CA . ASP A 1 109 ? -14.646 18.934 7.790 1.00 92.69 109 ASP A CA 1
ATOM 819 C C . ASP A 1 109 ? -14.486 17.509 7.218 1.00 92.69 109 ASP A C 1
ATOM 821 O O . ASP A 1 109 ? -14.757 17.277 6.041 1.00 92.69 109 ASP A O 1
ATOM 825 N N . GLY A 1 110 ? -14.060 16.526 8.023 1.00 90.81 110 GLY A N 1
ATOM 826 C CA . GLY A 1 110 ? -13.856 15.152 7.547 1.00 90.81 110 GLY A CA 1
ATOM 827 C C . GLY A 1 110 ? -12.658 14.997 6.605 1.00 90.81 110 GLY A C 1
ATOM 828 O O . GLY A 1 110 ? -12.563 14.011 5.870 1.00 90.81 110 GLY A O 1
ATOM 829 N N . ALA A 1 111 ? -11.710 15.942 6.632 1.00 96.69 111 ALA A N 1
ATOM 830 C CA . ALA A 1 111 ? -10.576 15.987 5.708 1.00 96.69 111 ALA A CA 1
ATOM 831 C C . ALA A 1 111 ? -9.724 14.700 5.692 1.00 96.69 111 ALA A C 1
ATOM 833 O O . ALA A 1 111 ? -9.085 14.391 4.684 1.00 96.69 111 ALA A O 1
ATOM 834 N N . LEU A 1 112 ? -9.726 13.908 6.774 1.00 97.94 112 LEU A N 1
ATOM 835 C CA . LEU A 1 112 ? -9.006 12.634 6.804 1.00 97.94 112 LEU A CA 1
ATOM 836 C C . LEU A 1 112 ? -9.579 11.631 5.794 1.00 97.94 112 LEU A C 1
ATOM 838 O O . LEU A 1 112 ? -8.810 10.968 5.102 1.00 97.94 112 LEU A O 1
ATOM 842 N N . THR A 1 113 ? -10.901 11.553 5.648 1.00 97.19 113 THR A N 1
ATOM 843 C CA . THR A 1 113 ? -11.549 10.659 4.677 1.00 97.19 113 THR A CA 1
ATOM 844 C C . THR A 1 113 ? -11.126 10.999 3.246 1.00 97.19 113 THR A C 1
ATOM 846 O O . THR A 1 113 ? -10.814 10.107 2.451 1.00 97.19 113 THR A O 1
ATOM 849 N N . GLU A 1 114 ? -11.017 12.288 2.919 1.00 97.31 114 GLU A N 1
ATOM 850 C CA . GLU A 1 114 ? -10.504 12.734 1.620 1.00 97.31 114 GLU A CA 1
ATOM 851 C C . GLU A 1 114 ? -9.031 12.363 1.424 1.00 97.31 114 GLU A C 1
ATOM 853 O O . GLU A 1 114 ? -8.652 11.871 0.358 1.00 97.31 114 GLU A O 1
ATOM 858 N N . ILE A 1 115 ? -8.196 12.539 2.453 1.00 98.50 115 ILE A N 1
ATOM 859 C CA . ILE A 1 115 ? -6.779 12.153 2.418 1.00 98.50 115 ILE A CA 1
ATOM 860 C C . ILE A 1 115 ? -6.629 10.648 2.163 1.00 98.50 115 ILE A C 1
ATOM 862 O O . ILE A 1 115 ? -5.833 10.259 1.308 1.00 98.50 115 ILE A O 1
ATOM 866 N N . LEU A 1 116 ? -7.406 9.799 2.841 1.00 98.56 116 LEU A N 1
ATOM 867 C CA . LEU A 1 116 ? -7.348 8.343 2.661 1.00 98.56 116 LEU A CA 1
ATOM 868 C C . LEU A 1 116 ? -7.734 7.934 1.236 1.00 98.56 116 LEU A C 1
ATOM 870 O O . LEU A 1 116 ? -7.014 7.159 0.601 1.00 98.56 116 LEU A O 1
ATOM 874 N N . ASN A 1 117 ? -8.816 8.505 0.702 1.00 98.25 117 ASN A N 1
ATOM 875 C CA . ASN A 1 117 ? -9.239 8.261 -0.677 1.00 98.25 117 ASN A CA 1
ATOM 876 C C . ASN A 1 117 ? -8.190 8.743 -1.690 1.00 98.25 117 ASN A C 1
ATOM 878 O O . ASN A 1 117 ? -7.896 8.041 -2.660 1.00 98.25 117 ASN A O 1
ATOM 882 N N . ASN A 1 118 ? -7.573 9.902 -1.452 1.00 98.62 118 ASN A N 1
ATOM 883 C CA . ASN A 1 118 ? -6.506 10.425 -2.302 1.00 98.62 118 ASN A CA 1
ATOM 884 C C . ASN A 1 118 ? -5.258 9.537 -2.278 1.00 98.62 118 ASN A C 1
ATOM 886 O O . ASN A 1 118 ? -4.705 9.259 -3.342 1.00 98.62 118 ASN A O 1
ATOM 890 N N . ILE A 1 119 ? -4.846 9.035 -1.108 1.00 98.75 119 ILE A N 1
ATOM 891 C CA . ILE A 1 119 ? -3.740 8.072 -0.996 1.00 98.75 119 ILE A CA 1
ATOM 892 C C . ILE A 1 119 ? -4.053 6.823 -1.821 1.00 98.75 119 ILE A C 1
ATOM 894 O O . ILE A 1 119 ? -3.228 6.411 -2.632 1.00 98.75 119 ILE A O 1
ATOM 898 N N . ILE A 1 120 ? -5.248 6.245 -1.669 1.00 98.50 120 ILE A N 1
ATOM 899 C CA . ILE A 1 120 ? -5.638 5.043 -2.418 1.00 98.50 120 ILE A CA 1
ATOM 900 C C . ILE A 1 120 ? -5.584 5.311 -3.925 1.00 98.50 120 ILE A C 1
ATOM 902 O O . ILE A 1 120 ? -4.940 4.558 -4.654 1.00 98.50 120 ILE A O 1
ATOM 906 N N . ASN A 1 121 ? -6.204 6.392 -4.395 1.00 98.44 121 ASN A N 1
ATOM 907 C CA . ASN A 1 121 ? -6.334 6.670 -5.824 1.00 98.44 121 ASN A CA 1
ATOM 908 C C . ASN A 1 121 ? -4.997 7.045 -6.477 1.00 98.44 121 ASN A C 1
ATOM 910 O O . ASN A 1 121 ? -4.612 6.456 -7.490 1.00 98.44 121 ASN A O 1
ATOM 914 N N . VAL A 1 122 ? -4.272 8.006 -5.900 1.00 98.75 122 VAL A N 1
ATOM 915 C CA . VAL A 1 122 ? -3.043 8.548 -6.499 1.00 98.75 122 VAL A CA 1
ATOM 916 C C . VAL A 1 122 ? -1.918 7.522 -6.457 1.00 98.75 122 VAL A C 1
ATOM 918 O O . VAL A 1 122 ? -1.248 7.311 -7.469 1.00 98.75 122 VAL A O 1
ATOM 921 N N . GLN A 1 123 ? -1.739 6.833 -5.329 1.00 98.69 123 GLN A N 1
ATOM 922 C CA . GLN A 1 123 ? -0.665 5.848 -5.206 1.00 98.69 123 GLN A CA 1
ATOM 923 C C . GLN A 1 123 ? -0.961 4.609 -6.070 1.00 98.69 123 GLN A C 1
ATOM 925 O O . GLN A 1 123 ? -0.045 4.086 -6.701 1.00 98.69 123 GLN A O 1
ATOM 930 N N . SER A 1 124 ? -2.230 4.187 -6.201 1.00 97.69 124 SER A N 1
ATOM 931 C CA . SER A 1 124 ? -2.616 3.101 -7.127 1.00 97.69 124 SER A CA 1
ATOM 932 C C . SER A 1 124 ? -2.364 3.466 -8.589 1.00 97.69 124 SER A C 1
ATOM 934 O O . SER A 1 124 ? -1.862 2.639 -9.352 1.00 97.69 124 SER A O 1
ATOM 936 N N . TYR A 1 125 ? -2.653 4.712 -8.978 1.00 98.19 125 TYR A N 1
ATOM 937 C CA . TYR A 1 125 ? -2.315 5.215 -10.308 1.00 98.19 125 TYR A CA 1
ATOM 938 C C . TYR A 1 125 ? -0.803 5.156 -10.562 1.00 98.19 125 TYR A C 1
ATOM 940 O O . TYR A 1 125 ? -0.369 4.640 -11.590 1.00 98.19 125 TYR A O 1
ATOM 948 N N . GLN A 1 126 ? 0.013 5.621 -9.615 1.00 98.56 126 GLN A N 1
ATOM 949 C CA . GLN A 1 126 ? 1.4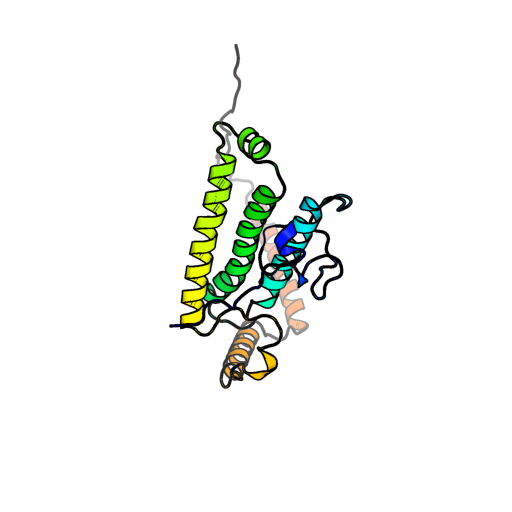72 5.602 -9.749 1.00 98.56 126 GLN A CA 1
ATOM 950 C C . GLN A 1 126 ? 2.034 4.176 -9.824 1.00 98.56 126 GLN A C 1
ATOM 952 O O . GLN A 1 126 ? 2.885 3.912 -10.670 1.00 98.56 126 GLN A O 1
ATOM 957 N N . ILE A 1 127 ? 1.508 3.236 -9.026 1.00 96.88 127 ILE A N 1
ATOM 958 C CA . ILE A 1 127 ? 1.856 1.807 -9.129 1.00 96.88 127 ILE A CA 1
ATOM 959 C C . ILE A 1 127 ? 1.614 1.298 -10.551 1.00 96.88 127 ILE A C 1
ATOM 961 O O . ILE A 1 127 ? 2.463 0.599 -11.103 1.00 96.88 127 ILE A O 1
ATOM 965 N N . HIS A 1 128 ? 0.474 1.650 -11.151 1.00 96.56 128 HIS A N 1
ATOM 966 C CA . HIS A 1 128 ? 0.158 1.245 -12.517 1.00 96.56 128 HIS A CA 1
ATOM 967 C C . HIS A 1 128 ? 1.150 1.818 -13.533 1.00 96.56 128 HIS A C 1
ATOM 969 O O . HIS A 1 128 ? 1.662 1.073 -14.362 1.00 96.56 128 HIS A O 1
ATOM 975 N N . GLN A 1 129 ? 1.481 3.109 -13.428 1.00 97.69 129 GLN A N 1
ATOM 976 C CA . GLN A 1 129 ? 2.466 3.751 -14.308 1.00 97.69 129 GLN A CA 1
ATOM 977 C C . GLN A 1 129 ? 3.855 3.103 -14.194 1.00 97.69 129 GLN A C 1
ATOM 979 O O . GLN A 1 129 ? 4.521 2.874 -15.201 1.00 97.69 129 GLN A O 1
ATOM 984 N N . PHE A 1 130 ? 4.288 2.766 -12.977 1.00 95.81 130 PHE A N 1
ATOM 985 C CA . PHE A 1 130 ? 5.569 2.093 -12.752 1.00 95.81 130 PHE A CA 1
ATOM 986 C C . PHE A 1 130 ? 5.574 0.667 -13.302 1.00 95.81 130 PHE A C 1
ATOM 988 O O . PHE A 1 130 ? 6.549 0.259 -13.931 1.00 95.81 130 PHE A O 1
ATOM 995 N N . ARG A 1 131 ? 4.483 -0.083 -13.114 1.00 94.38 131 ARG A N 1
ATOM 996 C CA . ARG A 1 131 ? 4.331 -1.419 -13.704 1.00 94.38 131 ARG A CA 1
ATOM 997 C C . ARG A 1 131 ? 4.339 -1.370 -15.227 1.00 94.38 131 ARG A C 1
ATOM 999 O O . ARG A 1 131 ? 5.013 -2.193 -15.828 1.00 94.38 131 ARG A O 1
ATOM 1006 N N . ASP A 1 132 ? 3.652 -0.412 -15.842 1.00 94.94 132 ASP A N 1
ATOM 1007 C CA . ASP A 1 132 ? 3.647 -0.254 -17.301 1.00 94.94 132 ASP A CA 1
ATOM 1008 C C . ASP A 1 132 ? 5.061 0.021 -17.844 1.00 94.94 132 ASP A C 1
ATOM 1010 O O . ASP A 1 132 ? 5.540 -0.698 -18.726 1.00 94.94 132 ASP A O 1
ATOM 1014 N N . TYR A 1 133 ? 5.786 0.967 -17.231 1.00 93.38 133 TYR A N 1
ATOM 1015 C CA . TYR A 1 133 ? 7.183 1.257 -17.577 1.00 93.38 133 TYR A CA 1
ATOM 1016 C C . TYR A 1 133 ? 8.076 0.013 -17.458 1.00 93.38 133 TYR A C 1
ATOM 1018 O O . TYR A 1 133 ? 8.784 -0.344 -18.400 1.00 93.38 133 TYR A O 1
ATOM 1026 N N . LEU A 1 134 ? 8.028 -0.677 -16.314 1.00 91.31 134 LEU A N 1
ATOM 1027 C CA . LEU A 1 134 ? 8.840 -1.873 -16.072 1.00 91.31 134 LEU A CA 1
ATOM 1028 C C . LEU A 1 134 ? 8.430 -3.042 -16.978 1.00 91.31 134 LEU A C 1
ATOM 1030 O O . LEU A 1 134 ? 9.293 -3.791 -17.431 1.00 91.31 134 LEU A O 1
ATOM 1034 N N . GLY A 1 135 ? 7.140 -3.183 -17.283 1.00 90.94 135 GLY A N 1
ATOM 1035 C CA . GLY A 1 135 ? 6.602 -4.188 -18.199 1.00 90.94 135 GLY A CA 1
ATOM 1036 C C . GLY A 1 135 ? 7.135 -4.017 -19.615 1.00 90.94 135 GLY A C 1
ATOM 1037 O O . GLY A 1 135 ? 7.551 -4.998 -20.230 1.00 90.94 135 GLY A O 1
ATOM 1038 N N . GLY A 1 136 ? 7.230 -2.775 -20.097 1.00 90.94 136 GLY A N 1
ATOM 1039 C CA . GLY A 1 136 ? 7.867 -2.461 -21.379 1.00 90.94 136 GLY A CA 1
ATOM 1040 C C . GLY A 1 136 ? 9.353 -2.844 -21.447 1.00 90.94 136 GLY A C 1
ATOM 1041 O O . GLY A 1 136 ? 9.867 -3.095 -22.536 1.00 90.94 136 GLY A O 1
ATOM 1042 N N . LEU A 1 137 ? 10.028 -2.933 -20.296 1.00 89.00 137 LEU A N 1
ATOM 1043 C CA . LEU A 1 137 ? 11.432 -3.342 -20.177 1.00 89.00 137 LEU A CA 1
ATOM 1044 C C . LEU A 1 137 ? 11.616 -4.826 -19.820 1.00 89.00 137 LEU A C 1
ATOM 1046 O O . LEU A 1 137 ? 12.748 -5.305 -19.807 1.00 89.00 137 LEU A O 1
ATOM 1050 N N . GLY A 1 138 ? 10.538 -5.557 -19.516 1.00 88.44 138 GLY A N 1
ATOM 1051 C CA . GLY A 1 138 ? 10.621 -6.922 -18.988 1.00 88.44 138 GLY A CA 1
ATOM 1052 C C . GLY A 1 138 ? 11.216 -7.003 -17.575 1.00 88.44 138 GLY A C 1
ATOM 1053 O O . GLY A 1 138 ? 11.810 -8.016 -17.224 1.00 88.44 138 GLY A O 1
ATOM 1054 N N . LEU A 1 139 ? 11.077 -5.939 -16.777 1.00 87.88 139 LEU A N 1
ATOM 1055 C CA . LEU A 1 139 ? 11.648 -5.788 -15.429 1.00 87.88 139 LEU A CA 1
ATOM 1056 C C . LEU A 1 139 ? 10.575 -5.750 -14.326 1.00 87.88 139 LEU A C 1
ATOM 1058 O O . LEU A 1 139 ? 10.788 -5.152 -13.265 1.00 87.88 139 LEU A O 1
ATOM 1062 N N . LEU A 1 140 ? 9.397 -6.325 -14.588 1.00 87.56 140 LEU A N 1
ATOM 1063 C CA . LEU A 1 140 ? 8.316 -6.369 -13.607 1.00 87.56 140 LEU A CA 1
ATOM 1064 C C . LEU A 1 140 ? 8.752 -7.124 -12.341 1.00 87.56 140 LEU A C 1
ATOM 1066 O O . LEU A 1 140 ? 9.373 -8.180 -12.450 1.00 87.56 140 LEU A O 1
ATOM 1070 N N . PRO A 1 141 ? 8.390 -6.627 -11.146 1.00 76.19 141 PRO A N 1
ATOM 1071 C CA . PRO A 1 141 ? 8.598 -7.349 -9.898 1.00 76.19 141 PRO A CA 1
ATOM 1072 C C . PRO A 1 141 ? 7.902 -8.720 -9.911 1.00 76.19 141 PRO A C 1
ATOM 1074 O O . PRO A 1 141 ? 6.674 -8.780 -9.988 1.00 76.19 141 PRO A O 1
ATOM 1077 N N . THR A 1 142 ? 8.661 -9.815 -9.807 1.00 67.44 142 THR A N 1
ATOM 1078 C CA . THR A 1 142 ? 8.116 -11.173 -9.623 1.00 67.44 142 THR A CA 1
ATOM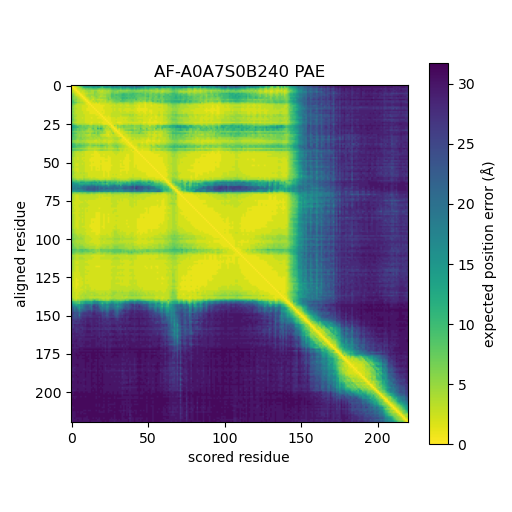 1079 C C . THR A 1 142 ? 8.385 -11.665 -8.201 1.00 67.44 142 THR A C 1
ATOM 1081 O O . THR A 1 142 ? 9.519 -11.510 -7.731 1.00 67.44 142 THR A O 1
ATOM 1084 N N . PRO A 1 143 ? 7.404 -12.269 -7.500 1.00 55.44 143 PRO A N 1
ATOM 1085 C CA . PRO A 1 143 ? 7.623 -12.898 -6.197 1.00 55.44 143 PRO A CA 1
ATOM 1086 C C . PRO A 1 143 ? 8.812 -13.867 -6.233 1.00 55.44 143 PRO A C 1
ATOM 1088 O O . PRO A 1 143 ? 9.046 -14.547 -7.236 1.00 55.44 143 PRO A O 1
ATOM 1091 N N . LYS A 1 144 ? 9.584 -13.931 -5.141 1.00 43.97 144 LYS A N 1
ATOM 1092 C CA . LYS A 1 144 ? 10.738 -14.835 -5.031 1.00 43.97 144 LYS A CA 1
ATOM 1093 C C . LYS A 1 144 ? 10.325 -16.272 -5.354 1.00 43.97 144 LYS A C 1
ATOM 1095 O O . LYS A 1 144 ? 9.511 -16.859 -4.650 1.00 43.97 144 LYS A O 1
ATOM 1100 N N . GLY A 1 145 ? 10.928 -16.831 -6.401 1.00 40.06 145 GLY A N 1
ATOM 1101 C CA . GLY A 1 145 ? 10.705 -18.212 -6.837 1.00 40.06 145 GLY A CA 1
ATOM 1102 C C . GLY A 1 145 ? 10.728 -18.411 -8.353 1.00 40.06 145 GLY A C 1
ATOM 1103 O O . GLY A 1 145 ? 10.930 -19.538 -8.803 1.00 40.06 145 GLY A O 1
ATOM 1104 N N . GLU A 1 146 ? 10.578 -17.344 -9.145 1.00 40.88 146 GLU A N 1
ATOM 1105 C CA . GLU A 1 146 ? 10.537 -17.452 -10.615 1.00 40.88 146 GLU A CA 1
ATOM 1106 C C . GLU A 1 146 ? 11.855 -17.078 -11.318 1.00 40.88 146 GLU A C 1
ATOM 1108 O O . GLU A 1 146 ? 12.145 -17.605 -12.396 1.00 40.88 146 GLU A O 1
ATOM 1113 N N . GLU A 1 147 ? 12.714 -16.264 -10.691 1.00 43.88 147 GLU A N 1
ATOM 1114 C CA . GLU A 1 147 ? 14.005 -15.865 -11.280 1.00 43.88 147 GLU A CA 1
ATOM 1115 C C . GLU A 1 147 ? 14.985 -17.033 -11.469 1.00 43.88 147 GLU A C 1
ATOM 1117 O O . GLU A 1 147 ? 15.750 -17.032 -12.432 1.00 43.88 147 GLU A O 1
ATOM 1122 N N . GLU A 1 148 ? 14.947 -18.072 -10.626 1.00 40.81 148 GLU A N 1
ATOM 1123 C CA . GLU A 1 148 ? 15.926 -19.165 -10.729 1.00 40.81 148 GLU A CA 1
ATOM 1124 C C . GLU A 1 148 ? 15.687 -20.076 -11.950 1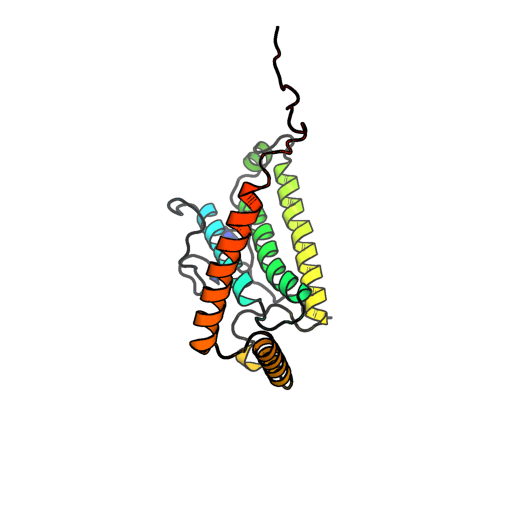.00 40.81 148 GLU A C 1
ATOM 1126 O O . GLU A 1 148 ? 16.578 -20.829 -12.342 1.00 40.81 148 GLU A O 1
ATOM 1131 N N . LYS A 1 149 ? 14.509 -20.017 -12.591 1.00 36.62 149 LYS A N 1
ATOM 1132 C CA . LYS A 1 149 ? 14.178 -20.933 -13.699 1.00 36.62 149 LYS A CA 1
ATOM 1133 C C . LYS A 1 149 ? 14.124 -20.295 -15.079 1.00 36.62 149 LYS A C 1
ATOM 1135 O O . LYS A 1 149 ? 14.377 -21.015 -16.040 1.00 36.62 149 LYS A O 1
ATOM 1140 N N . ASN A 1 150 ? 13.829 -19.000 -15.202 1.00 39.69 150 ASN A N 1
ATOM 1141 C CA . ASN A 1 150 ? 13.615 -18.375 -16.517 1.00 39.69 150 ASN A CA 1
ATOM 1142 C C . ASN A 1 150 ? 14.241 -16.980 -16.691 1.00 39.69 150 ASN A C 1
ATOM 1144 O O . ASN A 1 150 ? 13.993 -16.341 -17.715 1.00 39.69 150 ASN A O 1
ATOM 1148 N N . GLY A 1 151 ? 15.068 -16.501 -15.755 1.00 38.38 151 GLY A N 1
ATOM 1149 C CA . GLY A 1 151 ? 15.838 -15.278 -15.991 1.00 38.38 151 GLY A CA 1
ATOM 1150 C C . GLY A 1 151 ? 16.785 -15.465 -17.187 1.00 38.38 151 GLY A C 1
ATOM 1151 O O . GLY A 1 151 ? 17.429 -16.518 -17.284 1.00 38.38 151 GLY A O 1
ATOM 1152 N N . PRO A 1 152 ? 16.902 -14.499 -18.120 1.00 39.12 152 PRO A N 1
ATOM 1153 C CA . PRO A 1 152 ? 17.969 -14.552 -19.102 1.00 39.12 152 PRO A CA 1
ATOM 1154 C C . PRO A 1 152 ? 19.281 -14.611 -18.325 1.00 39.12 152 PRO A C 1
ATOM 1156 O O . PRO A 1 152 ? 19.614 -13.699 -17.574 1.00 39.12 152 PRO A O 1
ATOM 1159 N N . THR A 1 153 ? 20.026 -15.706 -18.484 1.00 38.19 153 THR A N 1
ATOM 1160 C CA . THR A 1 153 ? 21.414 -15.754 -18.026 1.00 38.19 153 THR A CA 1
ATOM 1161 C C . THR A 1 153 ? 22.092 -14.539 -18.655 1.00 38.19 153 THR A C 1
ATOM 1163 O O . THR A 1 153 ? 22.011 -14.421 -19.885 1.00 38.19 153 THR A O 1
ATOM 1166 N N . PRO A 1 154 ? 22.710 -13.623 -17.888 1.00 45.44 154 PRO A N 1
ATOM 1167 C CA . PRO A 1 154 ? 23.323 -12.433 -18.454 1.00 45.44 154 PRO A CA 1
ATOM 1168 C C . PRO A 1 154 ? 24.559 -12.854 -19.252 1.00 45.44 154 PRO A C 1
ATOM 1170 O O . PRO A 1 154 ? 25.696 -12.810 -18.790 1.00 45.44 154 PRO A O 1
ATOM 1173 N N . LYS A 1 155 ? 24.344 -13.291 -20.495 1.00 39.44 155 LYS A N 1
ATOM 1174 C CA . LYS A 1 155 ? 25.393 -13.461 -21.495 1.00 39.44 155 LYS A CA 1
ATOM 1175 C C . LYS A 1 155 ? 25.814 -12.065 -21.941 1.00 39.44 155 LYS A C 1
ATOM 1177 O O . LYS A 1 155 ? 25.377 -11.588 -22.983 1.00 39.44 155 LYS A O 1
ATOM 1182 N N . GLY A 1 156 ? 26.645 -11.406 -21.139 1.00 39.69 156 GLY A N 1
ATOM 1183 C CA . GLY A 1 156 ? 27.297 -10.161 -21.550 1.00 39.69 156 GLY A CA 1
ATOM 1184 C C . GLY A 1 156 ? 27.734 -9.212 -20.438 1.00 39.69 156 GLY A C 1
ATOM 1185 O O . GLY A 1 156 ? 28.594 -8.373 -20.696 1.00 39.69 156 GLY A O 1
ATOM 1186 N N . GLU A 1 157 ? 27.208 -9.330 -19.217 1.00 47.16 157 GLU A N 1
ATOM 1187 C CA . GLU A 1 157 ? 27.494 -8.349 -18.150 1.00 47.16 157 GLU A CA 1
ATOM 1188 C C . GLU A 1 157 ? 28.724 -8.697 -17.303 1.00 47.16 157 GLU A C 1
ATOM 1190 O O . GLU A 1 157 ? 29.394 -7.801 -16.789 1.00 47.16 157 GLU A O 1
ATOM 1195 N N . GLU A 1 158 ? 29.111 -9.975 -17.258 1.00 45.72 158 GLU A N 1
ATOM 1196 C CA . GLU A 1 158 ? 30.323 -10.435 -16.563 1.00 45.72 158 GLU A CA 1
ATOM 1197 C C . GLU A 1 158 ? 31.592 -9.750 -17.120 1.00 45.72 158 GLU A C 1
ATOM 1199 O O . GLU A 1 158 ? 32.494 -9.374 -16.375 1.00 45.72 158 GLU A O 1
ATOM 1204 N N . GLN A 1 159 ? 31.610 -9.445 -18.427 1.00 43.25 159 GLN A N 1
ATOM 1205 C CA . GLN A 1 159 ? 32.715 -8.731 -19.082 1.00 43.25 159 GLN A CA 1
ATOM 1206 C C . GLN A 1 159 ? 32.733 -7.215 -18.823 1.00 43.25 159 GLN A C 1
ATOM 1208 O O . GLN A 1 159 ? 33.752 -6.564 -19.081 1.00 43.25 159 GLN A O 1
ATOM 1213 N N . GLN A 1 160 ? 31.627 -6.622 -18.361 1.00 47.28 160 GLN A N 1
ATOM 1214 C CA . GLN A 1 160 ? 31.575 -5.195 -18.025 1.00 47.28 160 GLN A CA 1
ATOM 1215 C C . GLN A 1 160 ? 31.955 -4.944 -16.563 1.00 47.28 160 GLN A C 1
ATOM 1217 O O . GLN A 1 160 ? 32.669 -3.974 -16.299 1.00 47.28 160 GLN A O 1
ATOM 1222 N N . LEU A 1 161 ? 31.582 -5.842 -15.641 1.00 46.97 161 LEU A N 1
ATOM 1223 C CA . LEU A 1 161 ? 32.031 -5.778 -14.245 1.00 46.97 161 LEU A CA 1
ATOM 1224 C C . LEU A 1 161 ? 33.558 -5.924 -14.127 1.00 46.97 161 LEU A C 1
ATOM 1226 O O . LEU A 1 161 ? 34.196 -5.122 -13.445 1.00 46.97 161 LEU A O 1
ATOM 1230 N N . GLU A 1 162 ? 34.164 -6.866 -14.858 1.00 50.34 162 GLU A N 1
ATOM 1231 C CA . GLU A 1 162 ? 35.619 -7.095 -14.818 1.00 50.34 162 GLU A CA 1
ATOM 1232 C C . GLU A 1 162 ? 36.421 -5.882 -15.338 1.00 50.34 162 GLU A C 1
ATOM 1234 O O . GLU A 1 162 ? 37.494 -5.549 -14.823 1.00 50.34 162 GLU A O 1
ATOM 1239 N N . LYS A 1 163 ? 35.877 -5.150 -16.323 1.00 50.19 163 LYS A N 1
ATOM 1240 C CA . LYS A 1 163 ? 36.494 -3.925 -16.867 1.00 50.19 163 LYS A CA 1
ATOM 1241 C C . LYS A 1 163 ? 36.368 -2.718 -15.935 1.00 50.19 163 LYS A C 1
ATOM 1243 O O . LYS A 1 163 ? 37.232 -1.835 -15.963 1.00 50.19 163 LYS A O 1
ATOM 1248 N N . MET A 1 164 ? 35.313 -2.659 -15.122 1.00 47.44 164 MET A N 1
ATOM 1249 C CA . MET A 1 164 ? 35.096 -1.563 -14.170 1.00 47.44 164 MET A CA 1
ATOM 1250 C C . MET A 1 164 ? 35.977 -1.722 -12.919 1.00 47.44 164 MET A C 1
ATOM 1252 O O . MET A 1 164 ? 36.553 -0.737 -12.445 1.00 47.44 164 MET A O 1
ATOM 1256 N N . ASP A 1 165 ? 36.176 -2.958 -12.452 1.00 56.19 165 ASP A N 1
ATOM 1257 C CA . ASP A 1 165 ? 37.065 -3.278 -11.325 1.00 56.19 165 ASP A CA 1
ATOM 1258 C C . 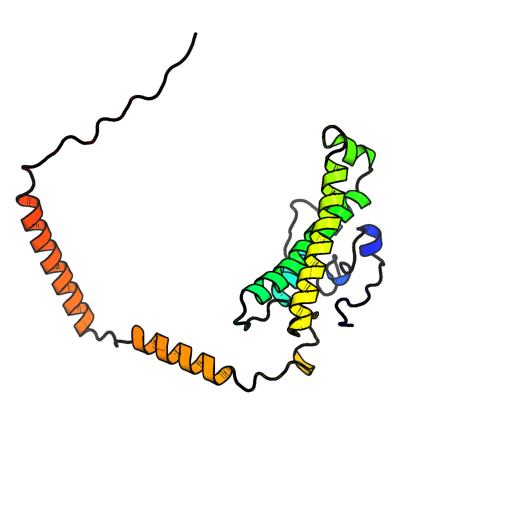ASP A 1 165 ? 38.549 -3.032 -11.670 1.00 56.19 165 ASP A C 1
ATOM 1260 O O . ASP A 1 165 ? 39.260 -2.297 -10.978 1.00 56.19 165 ASP A O 1
ATOM 1264 N N . THR A 1 166 ? 39.006 -3.491 -12.843 1.00 52.03 166 THR A N 1
ATOM 1265 C CA . THR A 1 166 ? 40.399 -3.271 -13.293 1.00 52.03 166 THR A CA 1
ATOM 1266 C C . THR A 1 166 ? 40.744 -1.803 -13.558 1.00 52.03 166 THR A C 1
ATOM 1268 O O . THR A 1 166 ? 41.899 -1.394 -13.388 1.00 52.03 166 THR A O 1
ATOM 1271 N N . THR A 1 167 ? 39.766 -0.984 -13.950 1.00 50.47 167 THR A N 1
ATOM 1272 C CA . THR A 1 167 ? 39.964 0.462 -14.141 1.00 50.47 167 THR A CA 1
ATOM 1273 C C . THR A 1 167 ? 40.065 1.185 -12.796 1.00 50.47 167 THR A C 1
ATOM 1275 O O . THR A 1 167 ? 40.921 2.054 -12.634 1.00 50.47 167 THR A O 1
ATOM 1278 N N . THR A 1 168 ? 39.274 0.779 -11.800 1.00 49.16 168 THR A N 1
ATOM 1279 C CA . THR A 1 168 ? 39.281 1.384 -10.457 1.00 49.16 168 THR A CA 1
ATOM 1280 C C . THR A 1 168 ? 40.545 1.004 -9.675 1.00 49.16 168 THR A C 1
ATOM 1282 O O . THR A 1 168 ? 41.166 1.862 -9.040 1.00 49.16 168 THR A O 1
ATOM 1285 N N . GLN A 1 169 ? 41.022 -0.238 -9.816 1.00 47.25 169 GLN A N 1
ATOM 1286 C CA . GLN A 1 169 ? 42.275 -0.693 -9.203 1.00 47.25 169 GLN A CA 1
ATOM 1287 C C . GLN A 1 169 ? 43.523 -0.011 -9.797 1.00 47.25 169 GLN A C 1
ATOM 1289 O O . GLN A 1 169 ? 44.493 0.224 -9.077 1.00 47.25 169 GLN A O 1
ATOM 1294 N N . LYS A 1 170 ? 43.509 0.382 -11.080 1.00 43.22 170 LYS A N 1
ATOM 1295 C CA . LYS A 1 170 ? 44.617 1.139 -11.698 1.00 43.22 170 LYS A CA 1
ATOM 1296 C C . LYS A 1 170 ? 44.711 2.597 -11.242 1.00 43.22 170 LYS A C 1
ATOM 1298 O O . LYS A 1 170 ? 45.804 3.153 -11.287 1.00 43.22 170 LYS A O 1
ATOM 1303 N N . VAL A 1 171 ? 43.609 3.212 -10.808 1.00 47.81 171 VAL A N 1
ATOM 1304 C CA . VAL A 1 171 ? 43.589 4.627 -10.382 1.00 47.81 171 VAL A CA 1
ATOM 1305 C C . VAL A 1 171 ? 44.100 4.803 -8.945 1.00 47.81 171 VAL A C 1
ATOM 1307 O O . VAL A 1 171 ? 4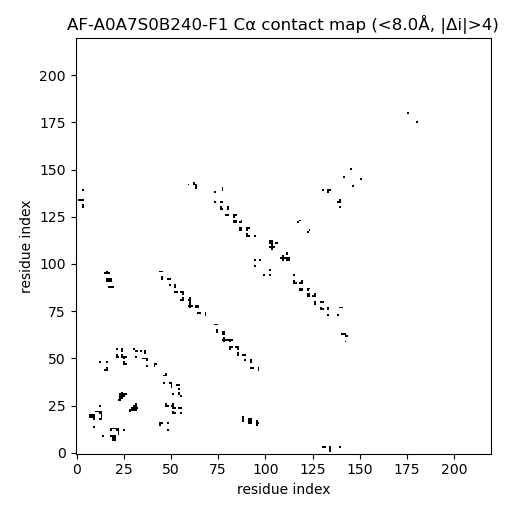4.692 5.834 -8.639 1.00 47.81 171 VAL A O 1
ATOM 1310 N N . TYR A 1 172 ? 43.956 3.785 -8.086 1.00 46.59 172 TYR A N 1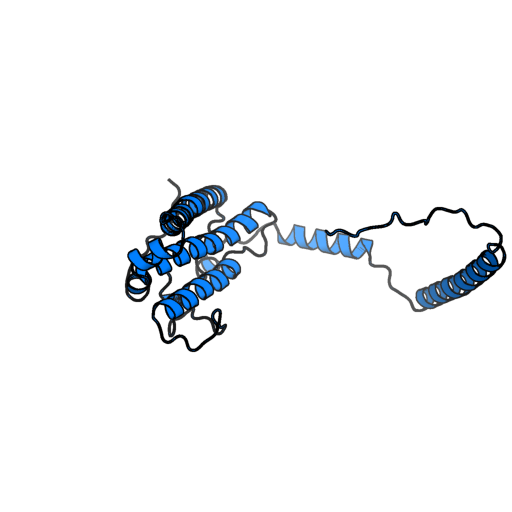
ATOM 1311 C CA . TYR A 1 172 ? 44.361 3.853 -6.670 1.00 46.59 172 TYR A CA 1
ATOM 1312 C C . TYR A 1 172 ? 45.434 2.831 -6.247 1.00 46.59 172 TYR A C 1
ATOM 1314 O O . TYR A 1 172 ? 45.874 2.835 -5.098 1.00 46.59 172 TYR A O 1
ATOM 1322 N N . GLY A 1 173 ? 45.891 1.961 -7.148 1.00 43.53 173 GLY A N 1
ATOM 1323 C CA . GLY A 1 173 ? 46.831 0.882 -6.842 1.00 43.53 173 GLY A CA 1
ATOM 1324 C C . GLY A 1 173 ? 48.299 1.249 -7.051 1.00 43.53 173 GLY A C 1
ATOM 1325 O O . GLY A 1 173 ? 48.932 0.726 -7.967 1.00 43.53 173 GLY A O 1
ATOM 1326 N N . TRP A 1 174 ? 48.878 2.085 -6.186 1.00 41.22 174 TRP A N 1
ATOM 1327 C CA . TRP A 1 174 ? 50.336 2.085 -6.007 1.00 41.22 174 TRP A CA 1
ATOM 1328 C C . TRP A 1 174 ? 50.679 1.226 -4.784 1.00 41.22 174 TRP A C 1
ATOM 1330 O O . TRP A 1 174 ? 50.111 1.460 -3.716 1.00 41.22 174 TRP A O 1
ATOM 1340 N N . PRO A 1 175 ? 51.568 0.217 -4.889 1.00 48.25 175 PRO A N 1
ATOM 1341 C CA . PRO A 1 175 ? 51.922 -0.594 -3.735 1.00 48.25 175 PRO A CA 1
ATOM 1342 C C . PRO A 1 175 ? 52.648 0.296 -2.728 1.00 48.25 175 PRO A C 1
ATOM 1344 O O . PRO A 1 175 ? 53.741 0.803 -2.992 1.00 48.25 175 PRO A O 1
ATOM 1347 N N . ILE A 1 176 ? 52.022 0.500 -1.570 1.00 49.22 176 ILE A N 1
ATOM 1348 C CA . ILE A 1 176 ? 52.566 1.299 -0.476 1.00 49.22 176 ILE A CA 1
ATOM 1349 C C . ILE A 1 176 ? 53.738 0.518 0.131 1.00 49.22 176 ILE A C 1
ATOM 1351 O O . ILE A 1 176 ? 53.601 -0.251 1.078 1.00 49.22 176 ILE A O 1
ATOM 1355 N N . SER A 1 177 ? 54.918 0.661 -0.466 1.00 60.22 177 SER A N 1
ATOM 1356 C CA . SER A 1 177 ? 56.166 0.189 0.125 1.00 60.22 177 SER A CA 1
ATOM 1357 C C . SER A 1 177 ? 56.492 1.048 1.348 1.00 60.22 177 SER A C 1
ATOM 1359 O O . SER A 1 177 ? 56.261 2.257 1.333 1.00 60.22 177 SER A O 1
ATOM 1361 N N . ALA A 1 178 ? 57.114 0.463 2.376 1.00 54.00 178 ALA A N 1
ATOM 1362 C CA . ALA A 1 178 ? 57.578 1.160 3.583 1.00 54.00 178 ALA A CA 1
ATOM 1363 C C . ALA A 1 178 ? 58.409 2.436 3.299 1.00 54.00 178 ALA A C 1
ATOM 1365 O O . ALA A 1 178 ? 58.470 3.341 4.130 1.00 54.00 178 ALA A O 1
ATOM 1366 N N . LYS A 1 17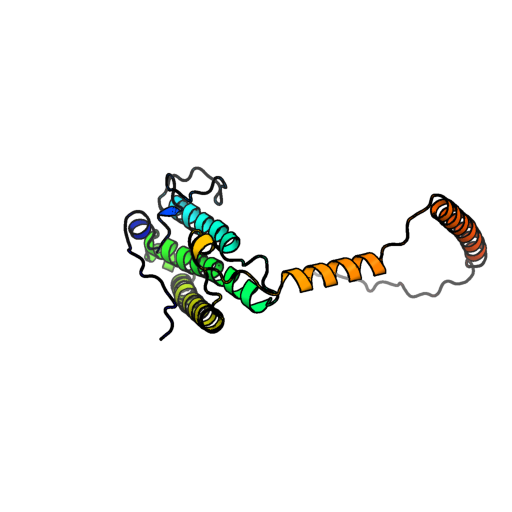9 ? 58.996 2.556 2.099 1.00 53.12 179 LYS A N 1
ATOM 1367 C CA . LYS A 1 179 ? 59.699 3.760 1.631 1.00 53.12 179 LYS A CA 1
ATOM 1368 C C . LYS A 1 179 ? 58.772 4.971 1.409 1.00 53.12 179 LYS A C 1
ATOM 1370 O O . LYS A 1 179 ? 59.207 6.098 1.627 1.00 53.12 179 LYS A O 1
ATOM 1375 N N . VAL A 1 180 ? 57.506 4.758 1.035 1.00 59.16 180 VAL A N 1
ATOM 1376 C CA . VAL A 1 180 ? 56.498 5.818 0.813 1.00 59.16 180 VAL A CA 1
ATOM 1377 C C . VAL A 1 180 ? 56.024 6.412 2.143 1.00 59.16 180 VAL A C 1
ATOM 1379 O O . VAL A 1 180 ? 55.893 7.627 2.259 1.00 59.16 180 VAL A O 1
ATOM 1382 N N . HIS A 1 181 ? 55.875 5.585 3.185 1.00 58.38 181 HIS A N 1
ATOM 1383 C CA . HIS A 1 181 ? 55.535 6.064 4.530 1.00 58.38 181 HIS A CA 1
ATOM 1384 C C . HIS A 1 181 ? 56.625 6.955 5.137 1.00 58.38 181 HIS A C 1
ATOM 1386 O O . HIS A 1 181 ? 56.311 7.985 5.731 1.00 58.38 181 HIS A O 1
ATOM 1392 N N . ILE A 1 182 ? 57.900 6.599 4.948 1.00 61.59 182 ILE A N 1
ATOM 1393 C CA . ILE A 1 182 ? 59.028 7.407 5.435 1.00 61.59 182 ILE A CA 1
ATOM 1394 C C . ILE A 1 182 ? 59.089 8.751 4.694 1.00 61.59 182 ILE A C 1
ATOM 1396 O O . ILE A 1 182 ? 59.298 9.785 5.324 1.00 61.59 182 ILE A O 1
ATOM 1400 N N . LEU A 1 183 ? 58.838 8.763 3.380 1.00 63.34 183 LEU A N 1
ATOM 1401 C CA . LEU A 1 183 ? 58.818 9.998 2.594 1.00 63.34 183 LEU A CA 1
ATOM 1402 C C . LEU A 1 183 ? 57.651 10.922 2.991 1.00 63.34 183 LEU A C 1
ATOM 1404 O O . LEU A 1 183 ? 57.862 12.120 3.156 1.00 63.34 183 LEU A O 1
ATOM 1408 N N . CYS A 1 184 ? 56.447 10.383 3.222 1.00 60.47 184 CYS A N 1
ATOM 1409 C CA . CYS A 1 184 ? 55.302 11.166 3.706 1.00 60.47 184 CYS A CA 1
ATOM 1410 C C . CYS A 1 184 ? 55.530 11.746 5.108 1.00 60.47 184 CYS A C 1
ATOM 1412 O O . CYS A 1 184 ? 55.177 12.899 5.342 1.00 60.47 184 CYS A O 1
ATOM 1414 N N . LEU A 1 185 ? 56.150 10.990 6.022 1.00 64.19 185 LEU A N 1
ATOM 1415 C CA . LEU A 1 185 ? 56.495 11.490 7.357 1.00 64.19 185 LEU A CA 1
ATOM 1416 C C . LEU A 1 185 ? 57.533 12.616 7.292 1.00 64.19 185 LEU A C 1
ATOM 1418 O O . LEU A 1 185 ? 57.379 13.621 7.980 1.00 64.19 185 LEU A O 1
ATOM 1422 N N . LEU A 1 186 ? 58.544 12.498 6.428 1.00 67.12 186 LEU A N 1
ATOM 1423 C CA . LEU A 1 186 ? 59.536 13.559 6.233 1.00 67.12 186 LEU A CA 1
ATOM 1424 C C . LEU A 1 186 ? 58.916 14.825 5.622 1.00 67.12 186 LEU A C 1
ATOM 1426 O O . LEU A 1 186 ? 59.235 15.925 6.067 1.00 67.12 186 LEU A O 1
ATOM 1430 N N . ILE A 1 187 ? 57.987 14.686 4.669 1.00 69.75 187 ILE A N 1
ATOM 1431 C CA . ILE A 1 187 ? 57.255 15.821 4.082 1.00 69.75 187 ILE A CA 1
ATOM 1432 C C . ILE A 1 187 ? 56.345 16.491 5.122 1.00 69.75 187 ILE A C 1
ATOM 1434 O O . ILE A 1 187 ? 56.305 17.717 5.186 1.00 69.75 187 ILE A O 1
ATOM 1438 N N . PHE A 1 188 ? 55.664 15.721 5.977 1.00 66.12 188 PHE A N 1
ATOM 1439 C CA . PHE A 1 188 ? 54.836 16.278 7.053 1.00 66.12 188 PHE A CA 1
ATOM 1440 C C . PHE A 1 188 ? 55.666 17.019 8.108 1.00 66.12 188 PHE A C 1
ATOM 1442 O O . PHE A 1 188 ? 55.282 18.108 8.531 1.00 66.12 188 PHE A O 1
ATOM 1449 N N . VAL A 1 189 ? 56.820 16.472 8.506 1.00 69.50 189 VAL A N 1
ATOM 1450 C CA . VAL A 1 189 ? 57.695 17.100 9.510 1.00 69.50 189 VAL A CA 1
ATOM 1451 C C . VAL A 1 189 ? 58.344 18.377 8.965 1.00 69.50 189 VAL A C 1
ATOM 1453 O O . VAL A 1 189 ? 58.361 19.387 9.670 1.00 69.50 189 VAL A O 1
ATOM 1456 N N . LEU A 1 190 ? 58.806 18.370 7.707 1.00 67.44 190 LEU A N 1
ATOM 1457 C CA . LEU A 1 190 ? 59.369 19.555 7.039 1.00 67.44 190 LEU A CA 1
ATOM 1458 C C . LEU A 1 190 ? 58.297 20.614 6.727 1.00 67.44 190 LEU A C 1
ATOM 1460 O O . LEU A 1 190 ? 58.543 21.810 6.873 1.00 67.44 190 LEU A O 1
ATOM 1464 N N . GLY A 1 191 ? 57.087 20.189 6.351 1.00 65.12 191 GLY A N 1
ATOM 1465 C CA . GLY A 1 191 ? 55.949 21.080 6.114 1.00 65.12 191 GLY A CA 1
ATOM 1466 C C . GLY A 1 191 ? 55.470 21.774 7.390 1.00 65.12 191 GLY A C 1
ATOM 1467 O O . GLY A 1 191 ? 55.242 22.980 7.382 1.00 65.12 191 GLY A O 1
ATOM 1468 N N . ALA A 1 192 ? 55.396 21.051 8.512 1.00 62.62 192 ALA A N 1
ATOM 1469 C CA . ALA A 1 192 ? 55.010 21.626 9.801 1.00 62.62 192 ALA A CA 1
ATOM 1470 C C . ALA A 1 192 ? 56.042 22.637 10.337 1.00 62.62 192 ALA A C 1
ATOM 1472 O O . ALA A 1 192 ? 55.661 23.627 10.959 1.00 62.62 192 ALA A O 1
ATOM 1473 N N . THR A 1 193 ? 57.337 22.441 10.057 1.00 63.69 193 THR A N 1
ATOM 1474 C CA . THR A 1 193 ? 58.385 23.408 10.439 1.00 63.69 193 THR A CA 1
ATOM 1475 C C . THR A 1 193 ? 58.373 24.660 9.561 1.00 63.69 193 THR A C 1
ATOM 1477 O O . THR A 1 193 ? 58.519 25.762 10.085 1.00 63.69 193 THR A O 1
ATOM 1480 N N . LEU A 1 194 ? 58.129 24.522 8.253 1.00 60.00 194 LEU A N 1
ATOM 1481 C CA . LEU A 1 194 ? 57.965 25.661 7.340 1.00 60.00 194 LEU A CA 1
ATOM 1482 C C . LEU A 1 194 ? 56.710 26.489 7.655 1.00 60.00 194 LEU A C 1
ATOM 1484 O O . LEU A 1 194 ? 56.778 27.714 7.668 1.00 60.00 194 LEU A O 1
ATOM 1488 N N . ILE A 1 195 ? 55.586 25.841 7.973 1.00 59.94 195 ILE A N 1
ATOM 1489 C CA . ILE A 1 195 ? 54.351 26.529 8.385 1.00 59.94 195 ILE A CA 1
ATOM 1490 C C . ILE A 1 195 ? 54.548 27.245 9.731 1.00 59.94 195 ILE A C 1
ATOM 1492 O O . ILE A 1 195 ? 54.098 28.377 9.890 1.00 59.94 195 ILE A O 1
ATOM 1496 N N . GLY A 1 196 ? 55.277 26.639 10.675 1.00 55.34 196 GLY A N 1
ATOM 1497 C CA . GLY A 1 196 ? 55.638 27.286 11.941 1.00 55.34 196 GLY A CA 1
ATOM 1498 C C . GLY A 1 196 ? 56.499 28.545 11.767 1.00 55.34 196 GLY A C 1
ATOM 1499 O O . GLY A 1 196 ? 56.297 29.518 12.486 1.00 55.34 196 GLY A O 1
ATOM 1500 N N . LEU A 1 197 ? 57.405 28.565 10.781 1.00 56.31 197 LEU A N 1
ATOM 1501 C CA . LEU A 1 197 ? 58.204 29.747 10.426 1.00 56.31 197 LEU A CA 1
ATOM 1502 C C . LEU A 1 197 ? 57.364 30.861 9.775 1.00 56.31 197 LEU A C 1
ATOM 1504 O O . LEU A 1 197 ? 57.599 32.030 10.061 1.00 56.31 197 LEU A O 1
ATOM 1508 N N . VAL A 1 198 ? 56.357 30.512 8.966 1.00 57.66 198 VAL A N 1
ATOM 1509 C CA . VAL A 1 198 ? 55.457 31.486 8.311 1.00 57.66 198 VAL A CA 1
ATOM 1510 C C . VAL A 1 198 ? 54.470 32.124 9.300 1.00 57.66 198 VAL A C 1
ATOM 1512 O O . VAL A 1 198 ? 54.122 33.293 9.157 1.00 57.66 198 VAL A O 1
ATOM 1515 N N . ILE A 1 199 ? 54.035 31.397 10.336 1.00 54.50 199 ILE A N 1
ATOM 1516 C CA . ILE A 1 199 ? 53.098 31.932 11.342 1.00 54.50 199 ILE A CA 1
ATOM 1517 C C . ILE A 1 199 ? 53.769 32.972 12.260 1.00 54.50 199 ILE A C 1
ATOM 1519 O O . ILE A 1 199 ? 53.091 33.892 12.712 1.00 54.50 199 ILE A O 1
ATOM 1523 N N . ILE A 1 200 ? 55.089 32.903 12.478 1.00 53.06 200 ILE A N 1
ATOM 1524 C CA . ILE A 1 200 ? 55.820 33.900 13.286 1.00 53.06 200 ILE A CA 1
ATOM 1525 C C . ILE A 1 200 ? 55.893 35.274 12.582 1.00 53.06 200 ILE A C 1
ATOM 1527 O O . ILE A 1 200 ? 55.971 36.295 13.259 1.00 53.06 200 ILE A O 1
ATOM 1531 N N . GLU A 1 201 ? 55.794 35.344 11.248 1.00 51.59 201 GLU A N 1
ATOM 1532 C CA . GLU A 1 201 ? 55.795 36.626 10.515 1.00 51.59 201 GLU A CA 1
ATOM 1533 C C . GLU A 1 201 ? 54.421 37.324 10.450 1.00 51.59 201 GLU A C 1
ATOM 1535 O O . GLU A 1 201 ? 54.355 38.513 10.136 1.00 51.59 201 GLU A O 1
ATOM 1540 N N . HIS A 1 202 ? 53.312 36.638 10.753 1.00 49.03 202 HIS A N 1
ATOM 1541 C CA . HIS A 1 202 ? 51.966 37.135 10.422 1.00 49.03 202 HIS A CA 1
ATOM 1542 C C . HIS A 1 202 ? 51.194 37.811 11.579 1.00 49.03 202 HIS A C 1
ATOM 1544 O O . HIS A 1 202 ? 50.009 38.117 11.425 1.00 49.03 202 HIS A O 1
ATOM 1550 N N . GLU A 1 203 ? 51.836 38.123 12.715 1.00 49.25 203 GLU A N 1
ATOM 1551 C CA . GLU A 1 203 ? 51.201 38.875 13.823 1.00 49.25 203 GLU A CA 1
ATOM 1552 C C . GLU A 1 203 ? 50.881 40.354 13.495 1.00 49.25 203 GLU A C 1
ATOM 1554 O O . GLU A 1 203 ? 50.264 41.048 14.301 1.00 49.25 203 GLU A O 1
ATOM 1559 N N . HIS A 1 204 ? 51.231 40.862 12.306 1.00 53.84 204 HIS A N 1
ATOM 1560 C CA . HIS A 1 204 ? 51.085 42.284 11.963 1.00 53.84 204 HIS A CA 1
ATOM 1561 C C . HIS A 1 204 ? 49.910 42.667 11.049 1.00 53.84 204 HIS A C 1
ATOM 1563 O O . HIS A 1 204 ? 49.854 43.813 10.599 1.00 53.84 204 HIS A O 1
ATOM 1569 N N . TYR A 1 205 ? 48.935 41.792 10.787 1.00 48.78 205 TYR A N 1
ATOM 1570 C CA . TYR A 1 205 ? 47.810 42.179 9.923 1.00 48.78 205 TYR A CA 1
ATOM 1571 C C . TYR A 1 205 ? 46.461 41.614 10.380 1.00 48.78 205 TYR A C 1
ATOM 1573 O O . TYR A 1 205 ? 46.140 40.455 10.129 1.00 48.78 205 TYR A O 1
ATOM 1581 N N . VAL A 1 206 ? 45.644 42.460 11.018 1.00 46.47 206 VAL A N 1
ATOM 1582 C CA . VAL A 1 206 ? 44.241 42.170 11.362 1.00 46.47 206 VAL A CA 1
ATOM 1583 C C . VAL A 1 206 ? 43.334 43.190 10.659 1.00 46.47 206 VAL A C 1
ATOM 1585 O O . VAL A 1 206 ? 43.393 44.368 11.012 1.00 46.47 206 VAL A O 1
ATOM 1588 N N . PRO A 1 207 ? 42.470 42.793 9.703 1.00 43.88 207 PRO A N 1
ATOM 1589 C CA . PRO A 1 207 ? 41.397 43.653 9.214 1.00 43.88 207 PRO A CA 1
ATOM 1590 C C . PRO A 1 207 ? 40.070 43.366 9.937 1.00 43.88 207 PRO A C 1
ATOM 1592 O O . PRO A 1 207 ? 39.629 42.220 10.048 1.00 43.88 207 PRO A O 1
ATOM 1595 N N . GLU A 1 208 ? 39.415 44.437 10.393 1.00 53.69 208 GLU A N 1
ATOM 1596 C CA . GLU A 1 208 ? 38.071 44.442 10.980 1.00 53.69 208 GLU A CA 1
ATOM 1597 C C . GLU A 1 208 ? 37.006 43.943 9.985 1.00 53.69 208 GLU A C 1
ATOM 1599 O O . GLU A 1 208 ? 36.536 44.700 9.136 1.00 53.69 208 GLU A O 1
ATOM 1604 N N . LEU A 1 209 ? 36.557 42.691 10.111 1.00 50.19 209 LEU A N 1
ATOM 1605 C CA . LEU A 1 209 ? 35.365 42.222 9.383 1.00 50.19 209 LEU A CA 1
ATOM 1606 C C . LEU A 1 209 ? 34.354 41.439 10.230 1.00 50.19 209 LEU A C 1
ATOM 1608 O O . LEU A 1 209 ? 33.377 40.916 9.702 1.00 50.19 209 LEU A O 1
ATOM 1612 N N . PHE A 1 210 ? 34.529 41.418 11.551 1.00 49.56 210 PHE A N 1
ATOM 1613 C CA . PHE A 1 210 ? 33.581 40.804 12.481 1.00 49.56 210 PHE A CA 1
ATOM 1614 C C . PHE A 1 210 ? 33.119 41.814 13.535 1.00 49.56 210 PHE A C 1
ATOM 1616 O O . PHE A 1 210 ? 33.578 41.813 14.673 1.00 49.56 210 PHE A O 1
ATOM 1623 N N . ARG A 1 211 ? 32.152 42.664 13.171 1.00 50.34 211 ARG A N 1
ATOM 1624 C CA . ARG A 1 211 ? 31.181 43.164 14.155 1.00 50.34 211 ARG A CA 1
ATOM 1625 C C . ARG A 1 211 ? 29.817 42.530 13.887 1.00 50.34 211 ARG A C 1
ATOM 1627 O O . ARG A 1 211 ? 29.297 42.682 12.782 1.00 50.34 211 ARG A O 1
ATOM 1634 N N . PRO A 1 212 ? 29.219 41.840 14.870 1.00 48.53 212 PRO A N 1
ATOM 1635 C CA . PRO A 1 212 ? 27.882 41.284 14.730 1.00 48.53 212 PRO A CA 1
ATOM 1636 C C . PRO A 1 212 ? 26.812 42.385 14.794 1.00 48.53 212 PRO A C 1
ATOM 1638 O O . PRO A 1 212 ? 26.922 43.348 15.555 1.00 48.53 212 PRO A O 1
ATOM 1641 N N . ARG A 1 213 ? 25.755 42.225 13.989 1.00 48.56 213 ARG A N 1
ATOM 1642 C CA . ARG A 1 213 ? 24.529 43.035 14.047 1.00 48.56 213 ARG A CA 1
ATOM 1643 C C . ARG A 1 213 ? 23.686 42.559 15.248 1.00 48.56 213 ARG A C 1
ATOM 1645 O O . ARG A 1 213 ? 23.500 41.350 15.373 1.00 48.56 213 ARG A O 1
ATOM 1652 N N . PRO A 1 214 ? 23.184 43.446 16.126 1.00 51.97 214 PRO A N 1
ATOM 1653 C CA . PRO A 1 214 ? 22.483 43.023 17.334 1.00 51.97 214 PRO A CA 1
ATOM 1654 C C . PRO A 1 214 ? 21.067 42.527 17.022 1.00 51.97 214 PRO A C 1
ATOM 1656 O O . PRO A 1 214 ? 20.298 43.194 16.329 1.00 51.97 214 PRO A O 1
ATOM 1659 N N . THR A 1 215 ? 20.724 41.363 17.570 1.00 52.06 215 THR A N 1
ATOM 1660 C CA . THR A 1 215 ? 19.371 40.804 17.592 1.00 52.06 215 THR A CA 1
ATOM 1661 C C . THR A 1 215 ? 18.705 41.063 18.944 1.00 52.06 215 THR A C 1
ATOM 1663 O O . THR A 1 215 ? 19.182 40.561 19.957 1.00 52.06 215 THR A O 1
ATOM 1666 N N . GLY A 1 216 ? 17.567 41.766 18.910 1.00 45.91 216 GLY A N 1
ATOM 1667 C CA . GLY A 1 216 ? 16.380 41.487 19.729 1.00 45.91 216 GLY A CA 1
ATOM 1668 C C . GLY A 1 216 ? 16.241 42.157 21.102 1.00 45.91 216 GLY A C 1
ATOM 1669 O O . GLY A 1 216 ? 16.998 41.857 22.017 1.00 45.91 216 GLY A O 1
ATOM 1670 N N . SER A 1 217 ? 15.161 42.932 21.268 1.00 41.88 217 SER A N 1
ATOM 1671 C CA . SER A 1 217 ? 14.192 42.751 22.366 1.00 41.88 217 SER A CA 1
ATOM 1672 C C . SER A 1 217 ? 12.922 43.604 22.159 1.00 41.88 217 SER A C 1
ATOM 1674 O O . SER A 1 217 ? 12.957 44.829 22.151 1.00 41.88 217 SER A O 1
ATOM 1676 N N . GLU A 1 218 ? 11.782 42.933 22.003 1.00 41.97 218 GLU A N 1
ATOM 1677 C CA . GLU A 1 218 ? 10.438 43.400 22.414 1.00 41.97 218 GLU A CA 1
ATOM 1678 C C . GLU A 1 218 ? 10.210 42.830 23.848 1.00 41.97 218 GLU A C 1
ATOM 1680 O O . GLU A 1 218 ? 10.963 41.905 24.186 1.00 41.97 218 GLU A O 1
ATOM 1685 N N . PRO A 1 219 ? 9.261 43.250 24.729 1.00 53.28 219 PRO A N 1
ATOM 1686 C CA . PRO A 1 219 ? 8.045 44.051 24.502 1.00 53.28 219 PRO A CA 1
ATOM 1687 C C . PRO A 1 219 ? 7.658 45.075 25.609 1.00 53.28 219 PRO A C 1
ATOM 1689 O O . PRO A 1 219 ? 8.114 44.981 26.751 1.00 53.28 219 PRO A O 1
ATOM 1692 N N . ARG A 1 220 ? 6.730 45.997 25.300 1.00 41.34 220 ARG A N 1
ATOM 1693 C CA . ARG A 1 220 ? 5.455 46.238 26.021 1.00 41.34 220 ARG A CA 1
ATOM 1694 C C . ARG A 1 220 ? 4.611 47.281 25.284 1.00 41.34 220 ARG A C 1
ATOM 1696 O O . ARG A 1 220 ? 5.193 48.304 24.869 1.00 41.34 220 ARG A O 1
#

pLDDT: mean 76.91, std 21.24, range [36.62, 98.75]

InterPro domains:
  IPR005183 Domain of unknown function DUF305, CopM-like [PF03713] (58-134)
  IPR012347 Ferritin-like [G3DSA:1.20.1260.10] (56-172)